Protein AF-A0A1H7TZ89-F1 (afdb_monomer)

Mean predicted aligned error: 11.75 Å

Radius of gyration: 22.71 Å; Cα contacts (8 Å, |Δi|>4): 219; chains: 1; bounding box: 46×40×67 Å

pLDDT: mean 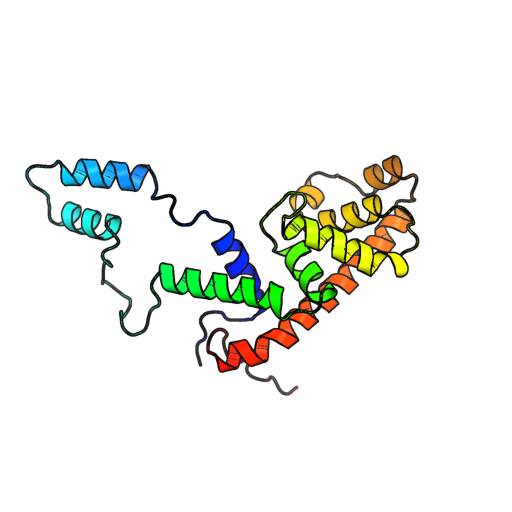77.08, std 18.2, range [31.05, 98.0]

Nearest PDB structures (foldseek):
  7xya-assembly1_G  TM=7.211E-01  e=4.459E-04  Pseudomonas aeruginosa
  7xyb-assembly1_G  TM=6.608E-01  e=2.275E-03  Pseudomonas aeruginosa
  7p1y-assembly2_CCC-2  TM=1.887E-01  e=6.494E+00  Treponema denticola ATCC 35405
  7p1y-assembly2_DDD  TM=1.799E-01  e=7.866E+00  Treponema denticola ATCC 35405

Foldseek 3Di:
DAFQAAALVRLLQVLLVLVLDPDDPLPVVLVVLLVVLVPDPDDDPVSVLSNCVSVLNDPPDDDDPVPDDDPVRVNVSSVVSLVCLVPPADQLLSLLSLCARFRDDDPPGSNLSSLQSLLVVLVVVAPDPDSVLSSVLSNCVRDVVCVVVPPDCVVSCVVRVNDSV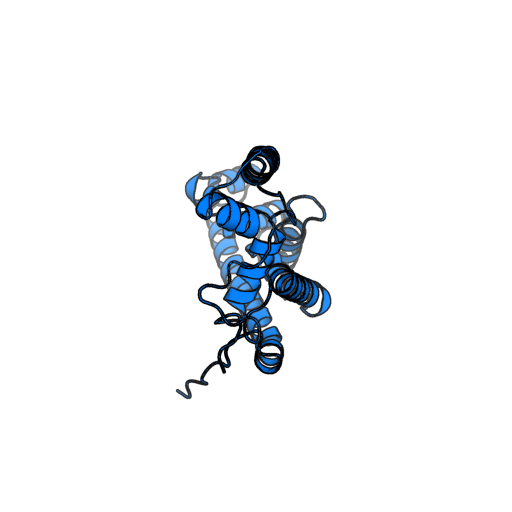RSVVSSVSSVVSSVVSPVVSRVVCGVVCCVVSNHPDDPPPPD

Organism: NCBI:txid416943

Secondary structure (DSSP, 8-state):
---SBS-HHHHHHHHHHHHHS-TT---HHHHHHHHHHHT-SS--HHHHHHHHHHTT----SSS-TTTS--HHHHHHHHHHHHHHHHHHS-HHHHHHHHHHH----STTSHHHHHHHHHHHHHGGGSS---HHHHHHHHHHHH-HHHHHHT--HHHHHHHHT--HHHHHHHHHHHHHHHHHHHHHHHHHHHHHHHHTTSBPPP-----

Sequence (207 aa):
MEGMFNSAEQAIHVAYLVMSVDARQPNAFAQMLRHVLEELPSRTTKQEAMLEYLGGAHSSDYIDPAESLTMDEYRGQCAQITDRIRNVLPGPECYAVWSRWGVRTGPEGEKSVGVQGLAEYCAPLLRIGEIEAIQALVYGRTNERWRRQGLSYEEIAKAYSISVKTLRLAAATIRTTAESLENRAIQRLSPEWERDGLIAVGEKSYS

Structure (mmCIF, N/CA/C/O backbone):
data_AF-A0A1H7TZ89-F1
#
_entry.id   AF-A0A1H7TZ89-F1
#
loop_
_atom_site.group_PDB
_atom_site.id
_atom_site.type_symbol
_atom_site.label_atom_id
_atom_site.label_alt_id
_atom_site.label_comp_id
_atom_site.label_asym_id
_atom_site.label_entity_id
_atom_site.label_seq_id
_atom_site.pdbx_PDB_ins_code
_atom_site.Cartn_x
_atom_site.Cartn_y
_atom_site.Cartn_z
_atom_site.occupancy
_atom_site.B_iso_or_equiv
_atom_site.auth_seq_id
_atom_site.auth_comp_id
_atom_site.auth_asym_id
_atom_site.auth_atom_id
_atom_site.pdbx_PDB_model_num
ATOM 1 N N . MET A 1 1 ? 26.287 -5.382 -9.050 1.00 47.91 1 MET A N 1
ATOM 2 C CA . MET A 1 1 ? 25.655 -5.210 -10.374 1.00 47.91 1 MET A CA 1
ATOM 3 C C . MET A 1 1 ? 24.701 -4.045 -10.231 1.00 47.91 1 MET A C 1
ATOM 5 O O . MET A 1 1 ? 23.932 -4.051 -9.275 1.00 47.91 1 MET A O 1
ATOM 9 N N . GLU A 1 2 ? 24.847 -3.019 -11.062 1.00 59.03 2 GLU A N 1
ATOM 10 C CA . GLU A 1 2 ? 23.995 -1.829 -11.012 1.00 59.03 2 GLU A CA 1
ATOM 11 C C . GLU A 1 2 ? 22.630 -2.200 -11.608 1.00 59.03 2 GLU A C 1
ATOM 13 O O . GLU A 1 2 ? 22.560 -2.641 -12.751 1.00 59.03 2 GLU A O 1
ATOM 18 N N . GLY A 1 3 ? 21.575 -2.163 -10.791 1.00 61.44 3 GLY A N 1
ATOM 19 C CA . GLY A 1 3 ? 20.209 -2.440 -11.239 1.00 61.44 3 GLY A CA 1
ATOM 20 C C . GLY A 1 3 ? 19.481 -1.149 -11.605 1.00 61.44 3 GLY A C 1
ATOM 21 O O . GLY A 1 3 ? 19.869 -0.071 -11.159 1.00 61.44 3 GLY A O 1
ATOM 22 N N . MET A 1 4 ? 18.393 -1.254 -12.371 1.00 70.00 4 MET A N 1
ATOM 23 C CA . MET A 1 4 ? 17.574 -0.097 -12.779 1.00 70.00 4 MET A CA 1
ATOM 24 C C . MET A 1 4 ? 17.027 0.707 -11.584 1.00 70.00 4 MET A C 1
ATOM 26 O O . MET A 1 4 ? 16.835 1.920 -11.682 1.00 70.00 4 MET A O 1
ATOM 30 N N . PHE A 1 5 ? 16.789 0.046 -10.448 1.00 71.06 5 PHE A N 1
ATOM 31 C CA . PHE A 1 5 ? 16.424 0.681 -9.182 1.00 71.06 5 PHE A CA 1
ATOM 32 C C . PHE A 1 5 ? 17.356 0.251 -8.044 1.00 71.06 5 PHE A C 1
ATOM 34 O O . PHE A 1 5 ? 17.889 -0.857 -8.037 1.00 71.06 5 PHE A O 1
ATOM 41 N N . ASN A 1 6 ? 17.487 1.086 -7.011 1.00 71.06 6 ASN A N 1
ATOM 42 C CA . ASN A 1 6 ? 18.309 0.759 -5.841 1.00 71.06 6 ASN A CA 1
ATOM 43 C C . ASN A 1 6 ? 17.625 -0.235 -4.891 1.00 71.06 6 ASN A C 1
ATOM 45 O O . ASN A 1 6 ? 18.296 -0.893 -4.102 1.00 71.06 6 ASN A O 1
ATOM 49 N N . SER A 1 7 ? 16.291 -0.322 -4.912 1.00 77.00 7 SER A N 1
ATOM 50 C CA . SER A 1 7 ? 15.533 -1.246 -4.064 1.00 77.00 7 SER A CA 1
ATOM 51 C C . SER A 1 7 ? 14.158 -1.575 -4.644 1.00 77.00 7 SER A C 1
ATOM 53 O O . SER A 1 7 ? 13.610 -0.827 -5.457 1.00 77.00 7 SER A O 1
ATOM 55 N N . ALA A 1 8 ? 13.560 -2.670 -4.171 1.00 84.50 8 ALA A N 1
ATOM 56 C CA . ALA A 1 8 ? 12.195 -3.053 -4.524 1.00 84.50 8 ALA A CA 1
ATOM 57 C C . ALA A 1 8 ? 11.149 -2.007 -4.090 1.00 84.50 8 ALA A C 1
ATOM 59 O O . ALA A 1 8 ? 10.213 -1.744 -4.839 1.00 84.50 8 ALA A O 1
ATOM 60 N N . GLU A 1 9 ? 11.308 -1.362 -2.925 1.00 83.81 9 GLU A N 1
ATOM 61 C CA . GLU A 1 9 ? 10.396 -0.283 -2.502 1.00 83.81 9 GLU A CA 1
ATOM 62 C C . GLU A 1 9 ? 10.434 0.887 -3.493 1.00 83.81 9 GLU A C 1
ATOM 64 O O . GLU A 1 9 ? 9.386 1.390 -3.908 1.00 83.81 9 GLU A O 1
ATOM 69 N N . GLN A 1 10 ? 11.639 1.289 -3.913 1.00 78.88 10 GLN A N 1
ATOM 70 C CA . GLN A 1 10 ? 11.813 2.342 -4.909 1.00 78.88 10 GLN A CA 1
ATOM 71 C C . GLN A 1 10 ? 11.197 1.932 -6.252 1.00 78.88 10 GLN A C 1
ATOM 73 O O . GLN A 1 10 ? 10.463 2.724 -6.842 1.00 78.88 10 GLN A O 1
ATOM 78 N N . ALA A 1 11 ? 11.444 0.699 -6.703 1.00 77.38 11 ALA A N 1
ATOM 79 C CA . ALA A 1 11 ? 10.899 0.167 -7.948 1.00 77.38 11 ALA A CA 1
ATOM 80 C C . ALA A 1 11 ? 9.362 0.195 -7.958 1.00 77.38 11 ALA A C 1
ATOM 82 O O . ALA A 1 11 ? 8.761 0.689 -8.909 1.00 77.38 11 ALA A O 1
ATOM 83 N N . ILE A 1 12 ? 8.718 -0.246 -6.871 1.00 86.00 12 ILE A N 1
ATOM 84 C CA . ILE A 1 12 ? 7.255 -0.213 -6.715 1.00 86.00 12 ILE A CA 1
ATOM 85 C C . ILE A 1 12 ? 6.737 1.225 -6.789 1.00 86.00 12 ILE A C 1
ATOM 87 O O . ILE A 1 12 ? 5.807 1.514 -7.543 1.00 86.00 12 ILE A O 1
ATOM 91 N N . HIS A 1 13 ? 7.333 2.131 -6.010 1.00 81.75 13 HIS A N 1
ATOM 92 C CA . HIS A 1 13 ? 6.898 3.524 -5.957 1.00 81.75 13 HIS A CA 1
ATOM 93 C C . HIS A 1 13 ? 6.986 4.196 -7.331 1.00 81.75 13 HIS A C 1
ATOM 95 O O . HIS A 1 13 ? 6.023 4.821 -7.780 1.00 81.75 13 HIS A O 1
ATOM 101 N N . VAL A 1 14 ? 8.130 4.047 -8.004 1.00 75.50 14 VAL A N 1
ATOM 102 C CA . VAL A 1 14 ? 8.365 4.652 -9.318 1.00 75.50 14 VAL A CA 1
ATOM 103 C C . VAL A 1 14 ? 7.470 4.018 -10.376 1.00 75.50 14 VAL A C 1
ATOM 105 O O . VAL A 1 14 ? 6.883 4.751 -11.167 1.00 75.50 14 VAL A O 1
ATOM 108 N N . ALA A 1 15 ? 7.289 2.696 -10.360 1.00 81.50 15 ALA A N 1
ATOM 109 C CA . ALA A 1 15 ? 6.427 2.014 -11.317 1.00 81.50 15 ALA A CA 1
ATOM 110 C C . ALA A 1 15 ? 4.991 2.547 -11.267 1.00 81.50 15 ALA A C 1
ATOM 112 O O . ALA A 1 15 ? 4.449 2.941 -12.298 1.00 81.50 15 ALA A O 1
ATOM 113 N N . TYR A 1 16 ? 4.393 2.655 -10.077 1.00 83.75 16 TYR A N 1
ATOM 114 C CA . TYR A 1 16 ? 3.059 3.244 -9.955 1.00 83.75 16 TYR A CA 1
ATOM 115 C C . TYR A 1 16 ? 3.037 4.727 -10.350 1.00 83.75 16 TYR A C 1
ATOM 117 O O . TYR A 1 16 ? 2.106 5.155 -11.025 1.00 83.75 16 TYR A O 1
ATOM 125 N N . LEU A 1 17 ? 4.067 5.515 -10.024 1.00 79.31 17 LEU A N 1
ATOM 126 C CA . LEU A 1 17 ? 4.134 6.913 -10.460 1.00 79.31 17 LEU A CA 1
ATOM 127 C C . LEU A 1 17 ? 4.163 7.036 -11.993 1.00 79.31 17 LEU A C 1
ATOM 129 O O . LEU A 1 17 ? 3.399 7.810 -12.564 1.00 79.31 17 LEU A O 1
ATOM 133 N N . VAL A 1 18 ? 4.990 6.246 -12.674 1.00 73.94 18 VAL A N 1
ATOM 134 C CA . VAL A 1 18 ? 5.087 6.237 -14.143 1.00 73.94 18 VAL A CA 1
ATOM 135 C C . VAL A 1 18 ? 3.771 5.797 -14.776 1.00 73.94 18 VAL A C 1
ATOM 137 O O . VAL A 1 18 ? 3.304 6.414 -15.735 1.00 73.94 18 VAL A O 1
ATOM 140 N N . MET A 1 19 ? 3.141 4.766 -14.211 1.00 80.94 19 MET A N 1
ATOM 141 C CA . MET A 1 19 ? 1.851 4.261 -14.677 1.00 80.94 19 MET A CA 1
ATOM 142 C C . MET A 1 19 ? 0.690 5.216 -14.371 1.00 80.94 19 MET A C 1
ATOM 144 O O . MET A 1 19 ? -0.378 5.062 -14.960 1.00 80.94 19 MET A O 1
ATOM 148 N N . SER A 1 20 ? 0.892 6.223 -13.512 1.00 74.44 20 SER A N 1
ATOM 149 C CA . SER A 1 20 ? -0.104 7.267 -13.249 1.00 74.44 20 SER A CA 1
ATOM 150 C C . SER A 1 20 ? -0.200 8.362 -14.288 1.00 74.44 20 SER A C 1
ATOM 152 O O . SER A 1 20 ? -1.233 9.020 -14.390 1.00 74.44 20 SER A O 1
ATOM 154 N N . VAL A 1 21 ? 0.863 8.550 -15.058 1.00 70.25 21 VAL A N 1
ATOM 155 C CA . VAL A 1 21 ? 0.893 9.536 -16.127 1.00 70.25 21 VAL A CA 1
ATOM 156 C C . VAL A 1 21 ? 0.414 8.853 -17.396 1.00 70.25 21 VAL A C 1
ATOM 158 O O . VAL A 1 21 ? 0.953 7.804 -17.762 1.00 70.25 21 VAL A O 1
ATOM 161 N N . ASP A 1 22 ? -0.565 9.441 -18.085 1.00 61.19 22 ASP A N 1
ATOM 162 C CA . ASP A 1 22 ? -1.022 8.943 -19.383 1.00 61.19 22 ASP A CA 1
ATOM 163 C C . ASP A 1 22 ? 0.171 8.722 -20.318 1.00 61.19 22 ASP A C 1
ATOM 165 O O . ASP A 1 22 ? 1.099 9.537 -20.393 1.00 61.19 22 ASP A O 1
ATOM 169 N N . ALA A 1 23 ? 0.174 7.585 -21.014 1.00 55.41 23 ALA A N 1
ATOM 170 C CA . ALA A 1 23 ? 1.214 7.283 -21.982 1.00 55.41 23 ALA A CA 1
ATOM 171 C C . ALA A 1 23 ? 1.150 8.338 -23.090 1.00 55.41 23 ALA A C 1
ATOM 173 O O . ALA A 1 23 ? 0.237 8.317 -23.907 1.00 55.41 23 ALA A O 1
ATOM 174 N N . ARG A 1 24 ? 2.127 9.252 -23.100 1.00 54.53 24 ARG A N 1
ATOM 175 C CA . ARG A 1 24 ? 2.259 10.331 -24.086 1.00 54.53 24 ARG A CA 1
ATOM 176 C C . ARG A 1 24 ? 1.069 11.297 -24.054 1.00 54.53 24 ARG A C 1
ATOM 178 O O . ARG A 1 24 ? 0.190 11.255 -24.903 1.00 54.53 24 ARG A O 1
ATOM 185 N N . GLN A 1 25 ? 1.109 12.271 -23.151 1.00 46.47 25 GLN A N 1
ATOM 186 C CA . GLN A 1 25 ? 0.688 13.617 -23.543 1.00 46.47 25 GLN A CA 1
ATOM 187 C C . GLN A 1 25 ? 1.905 14.206 -24.257 1.00 46.47 25 GLN A C 1
ATOM 189 O O . GLN A 1 25 ? 2.872 14.566 -23.580 1.00 46.47 25 GLN A O 1
ATOM 194 N N . PRO A 1 26 ? 1.956 14.239 -25.600 1.00 50.81 26 PRO A N 1
ATOM 195 C CA . PRO A 1 26 ? 3.053 14.909 -26.260 1.00 50.81 26 PRO A CA 1
ATOM 196 C C . PRO A 1 26 ? 2.814 16.378 -25.940 1.00 50.81 26 PRO A C 1
ATOM 198 O O . PRO A 1 26 ? 1.807 16.939 -26.374 1.00 50.81 26 PRO A O 1
ATOM 201 N N . ASN A 1 27 ? 3.660 16.922 -25.061 1.00 59.75 27 ASN A N 1
ATOM 202 C CA . ASN A 1 27 ? 3.533 18.242 -24.451 1.00 59.75 27 ASN A CA 1
ATOM 203 C C . ASN A 1 27 ? 2.955 19.196 -25.509 1.00 59.75 27 ASN A C 1
ATOM 205 O O . ASN A 1 27 ? 3.580 19.365 -26.553 1.00 59.75 27 ASN A O 1
ATOM 209 N N . ALA A 1 28 ? 1.729 19.709 -25.345 1.00 55.66 28 ALA A N 1
ATOM 210 C CA . ALA A 1 28 ? 1.030 20.416 -26.435 1.00 55.66 28 ALA A CA 1
ATOM 211 C C . ALA A 1 28 ? 1.883 21.573 -26.996 1.00 55.66 28 ALA A C 1
ATOM 213 O O . ALA A 1 28 ? 1.872 21.866 -28.189 1.00 55.66 28 ALA A O 1
ATOM 214 N N . PHE A 1 29 ? 2.714 22.145 -26.125 1.00 49.16 29 PHE A N 1
ATOM 215 C CA . PHE A 1 29 ? 3.775 23.080 -26.456 1.00 49.16 29 PHE A CA 1
ATOM 216 C C . PHE A 1 29 ? 4.880 22.482 -27.348 1.00 49.16 29 PHE A C 1
ATOM 218 O O . PHE A 1 29 ? 5.226 23.086 -28.352 1.00 49.16 29 PHE A O 1
ATOM 225 N N . ALA A 1 30 ? 5.399 21.289 -27.041 1.00 56.81 30 ALA A N 1
ATOM 226 C CA . ALA A 1 30 ? 6.394 20.581 -27.856 1.00 56.81 30 ALA A CA 1
ATOM 227 C C . ALA A 1 30 ? 5.870 20.225 -29.255 1.00 56.81 30 ALA A C 1
ATOM 229 O O . ALA A 1 30 ? 6.606 20.369 -30.226 1.00 56.81 30 ALA A O 1
ATOM 230 N N . GLN A 1 31 ? 4.603 19.813 -29.379 1.00 59.50 31 GLN A N 1
ATOM 231 C CA . GLN A 1 31 ? 3.990 19.554 -30.689 1.00 59.50 31 GLN A CA 1
ATOM 232 C C . GLN A 1 31 ? 3.801 20.834 -31.499 1.00 59.50 31 GLN A C 1
ATOM 234 O O . GLN A 1 31 ? 4.141 20.864 -32.677 1.00 59.50 31 GLN A O 1
ATOM 239 N N . MET A 1 32 ? 3.310 21.903 -30.867 1.00 54.41 32 MET A N 1
ATOM 240 C CA . MET A 1 32 ? 3.171 23.207 -31.516 1.00 54.41 32 MET A CA 1
ATOM 241 C C . MET A 1 32 ? 4.534 23.741 -31.973 1.00 54.41 32 MET A C 1
ATOM 243 O O . MET A 1 32 ? 4.668 24.198 -33.103 1.00 54.41 32 MET A O 1
ATOM 247 N N . LEU A 1 33 ? 5.559 23.644 -31.124 1.00 55.72 33 LEU A N 1
ATOM 248 C CA . LEU A 1 33 ? 6.908 24.112 -31.433 1.00 55.72 33 LEU A CA 1
ATOM 249 C C . LEU A 1 33 ? 7.550 23.272 -32.543 1.00 55.72 33 LEU A C 1
ATOM 251 O O . LEU A 1 33 ? 8.199 23.828 -33.423 1.00 55.72 33 LEU A O 1
ATOM 255 N N . ARG A 1 34 ? 7.310 21.956 -32.555 1.00 64.88 34 ARG A N 1
ATOM 256 C CA . ARG A 1 34 ? 7.694 21.079 -33.665 1.00 64.88 34 ARG A CA 1
ATOM 257 C C . ARG A 1 34 ? 7.037 21.520 -34.972 1.00 64.88 34 ARG A C 1
ATOM 259 O O . ARG A 1 34 ? 7.753 21.702 -35.946 1.00 64.88 34 ARG A O 1
ATOM 266 N N . HIS A 1 35 ? 5.727 21.761 -34.979 1.00 61.81 35 HIS A N 1
ATOM 267 C CA . HIS A 1 35 ? 5.006 22.185 -36.182 1.00 61.81 35 HIS A CA 1
ATOM 268 C C . HIS A 1 35 ? 5.508 23.536 -36.710 1.00 61.81 35 HIS A C 1
ATOM 270 O O . HIS A 1 35 ? 5.825 23.668 -37.887 1.00 61.81 35 HIS A O 1
ATOM 276 N N . VAL A 1 36 ? 5.706 24.510 -35.815 1.00 65.44 36 VAL A N 1
ATOM 277 C CA . VAL A 1 36 ? 6.265 25.825 -36.162 1.00 65.44 36 VAL A CA 1
ATOM 278 C C . VAL A 1 36 ? 7.674 25.702 -36.745 1.00 65.44 36 VAL A C 1
ATOM 280 O O . VAL A 1 36 ? 8.001 26.406 -37.693 1.00 65.44 36 VAL A O 1
ATOM 283 N N . LEU A 1 37 ? 8.519 24.818 -36.204 1.00 63.19 37 LEU A N 1
ATOM 284 C CA . LEU A 1 37 ? 9.870 24.606 -36.727 1.00 63.19 37 LEU A CA 1
ATOM 285 C C . LEU A 1 37 ? 9.883 23.778 -38.028 1.00 63.19 37 LEU A C 1
ATOM 287 O O . LEU A 1 37 ? 10.788 23.962 -38.839 1.00 63.19 37 LEU A O 1
ATOM 291 N N . GLU A 1 38 ? 8.911 22.888 -38.248 1.00 74.12 38 GLU A N 1
ATOM 292 C CA . GLU A 1 38 ? 8.728 22.130 -39.497 1.00 74.12 38 GLU A CA 1
ATOM 293 C C . GLU A 1 38 ? 8.292 23.025 -40.669 1.00 74.12 38 GLU A C 1
ATOM 295 O O . GLU A 1 38 ? 8.700 22.772 -41.802 1.00 74.12 38 GLU A O 1
ATOM 300 N N . GLU A 1 39 ? 7.537 24.093 -40.399 1.00 70.56 39 GLU A N 1
ATOM 301 C CA . GLU A 1 39 ? 7.038 25.048 -41.401 1.00 70.56 39 GLU A CA 1
ATOM 302 C C . GLU A 1 39 ? 8.063 26.120 -41.826 1.00 70.56 39 GLU A C 1
ATOM 304 O O . GLU A 1 39 ? 7.814 26.884 -42.763 1.00 70.56 39 GLU A O 1
ATOM 309 N N . LEU A 1 40 ? 9.232 26.198 -41.177 1.00 63.81 40 LEU A N 1
ATOM 310 C CA . LEU A 1 40 ? 10.250 27.192 -41.527 1.00 63.81 40 LEU A CA 1
ATOM 311 C C . LEU A 1 40 ? 10.981 26.823 -42.837 1.00 63.81 40 LEU A C 1
ATOM 313 O O . LEU A 1 40 ? 11.556 25.737 -42.934 1.00 63.81 40 LEU A O 1
ATOM 317 N N . PRO A 1 41 ? 11.067 27.743 -43.822 1.00 51.56 41 PRO A N 1
ATOM 318 C CA . PRO A 1 41 ? 11.676 27.472 -45.130 1.00 51.56 41 PRO A CA 1
ATOM 319 C C . PRO A 1 41 ? 13.202 27.279 -45.080 1.00 51.56 41 PRO A C 1
ATOM 321 O O . PRO A 1 41 ? 13.781 26.681 -45.983 1.00 51.56 41 PRO A O 1
ATOM 324 N N . SER A 1 42 ? 13.862 27.757 -44.024 1.00 58.41 42 SER A N 1
ATOM 325 C CA . SER A 1 42 ? 15.272 27.491 -43.730 1.00 58.41 42 SER A CA 1
ATOM 326 C C . SER A 1 42 ? 15.461 27.422 -42.219 1.00 58.41 42 SER A C 1
ATOM 328 O O . SER A 1 42 ? 15.058 28.348 -41.510 1.00 58.41 42 SER A O 1
ATOM 330 N N . ARG A 1 43 ? 16.076 26.346 -41.727 1.00 62.16 43 ARG A N 1
ATOM 331 C CA . ARG A 1 43 ? 16.315 26.112 -40.299 1.00 62.16 43 ARG A CA 1
ATOM 332 C C . ARG A 1 43 ? 17.788 26.326 -39.971 1.00 62.16 43 ARG A C 1
ATOM 334 O O . ARG A 1 43 ? 18.667 26.017 -40.766 1.00 62.16 43 ARG A O 1
ATOM 341 N N . THR A 1 44 ? 18.056 26.886 -38.798 1.00 67.62 44 THR A N 1
ATOM 342 C CA . THR A 1 44 ? 19.419 26.953 -38.253 1.00 67.62 44 THR A CA 1
ATOM 343 C C . THR A 1 44 ? 19.803 25.616 -37.616 1.00 67.62 44 THR A C 1
ATOM 345 O O . THR A 1 44 ? 18.935 24.884 -37.148 1.00 67.62 44 THR A O 1
ATOM 348 N N . THR A 1 45 ? 21.101 25.333 -37.484 1.00 61.88 45 THR A N 1
ATOM 349 C CA . THR A 1 45 ? 21.618 24.095 -36.862 1.00 61.88 45 THR A CA 1
ATOM 350 C C . THR A 1 45 ? 21.062 23.851 -35.452 1.00 61.88 45 THR A C 1
ATOM 352 O O . THR A 1 45 ? 20.788 22.721 -35.065 1.00 61.88 45 THR A O 1
ATOM 355 N N . LYS A 1 46 ? 20.823 24.920 -34.677 1.00 51.59 46 LYS A N 1
ATOM 356 C CA . LYS A 1 46 ? 20.201 24.817 -33.345 1.00 51.59 46 LYS A CA 1
ATOM 357 C C . LYS A 1 46 ? 18.712 24.458 -33.410 1.00 51.59 46 LYS A C 1
ATOM 359 O O . LYS A 1 46 ? 18.213 23.794 -32.510 1.00 51.59 46 LYS A O 1
ATOM 364 N N . GLN A 1 47 ? 18.001 24.903 -34.445 1.00 55.16 47 GLN A N 1
ATOM 365 C CA . GLN A 1 47 ? 16.587 24.579 -34.658 1.00 55.16 47 GLN A CA 1
ATOM 366 C C . GLN A 1 47 ? 16.406 23.159 -35.201 1.00 55.16 47 GLN A C 1
ATOM 368 O O . GLN A 1 47 ? 15.421 22.521 -34.852 1.00 55.16 47 GLN A O 1
ATOM 373 N N . GLU A 1 48 ? 17.355 22.647 -35.988 1.00 66.31 48 GLU A N 1
ATOM 374 C CA . GLU A 1 48 ? 17.382 21.241 -36.415 1.00 66.31 48 GLU A CA 1
ATOM 375 C C . GLU A 1 48 ? 17.619 20.298 -35.232 1.00 66.31 48 GLU A C 1
ATOM 377 O O . GLU A 1 48 ? 16.807 19.403 -35.017 1.00 66.31 48 GLU A O 1
ATOM 382 N N . ALA A 1 49 ? 18.627 20.570 -34.396 1.00 60.00 49 ALA A N 1
ATOM 383 C CA . ALA A 1 49 ? 18.886 19.789 -33.180 1.00 60.00 49 ALA A CA 1
ATOM 384 C C . ALA A 1 49 ? 17.693 19.806 -32.200 1.00 60.00 49 ALA A C 1
ATOM 386 O O . ALA A 1 49 ? 17.365 18.806 -31.566 1.00 60.00 49 ALA A O 1
ATOM 387 N N . MET A 1 50 ? 16.997 20.944 -32.099 1.00 53.50 50 MET A N 1
ATOM 388 C CA . MET A 1 50 ? 15.778 21.062 -31.296 1.00 53.50 50 MET A CA 1
ATOM 389 C C . MET A 1 50 ? 14.618 20.243 -31.883 1.00 53.50 50 MET A C 1
ATOM 391 O O . MET A 1 50 ? 13.842 19.654 -31.138 1.00 53.50 50 MET A O 1
ATOM 395 N N . LEU A 1 51 ? 14.482 20.185 -33.209 1.00 65.44 51 LEU A N 1
ATOM 396 C CA . LEU A 1 51 ? 13.441 19.411 -33.891 1.00 65.44 51 LEU A CA 1
ATOM 397 C C . LEU A 1 51 ? 13.703 17.903 -33.782 1.00 65.44 51 LEU A C 1
ATOM 399 O O . LEU A 1 51 ? 12.762 17.136 -33.601 1.00 65.44 51 LEU A O 1
ATOM 403 N N . GLU A 1 52 ? 14.972 17.496 -33.806 1.00 65.69 52 GLU A N 1
ATOM 404 C CA . GLU A 1 52 ? 15.421 16.126 -33.541 1.00 65.69 52 GLU A CA 1
ATOM 405 C C . GLU A 1 52 ? 15.063 15.689 -32.111 1.00 65.69 52 GLU A C 1
ATOM 407 O O . GLU A 1 52 ? 14.360 14.692 -31.922 1.00 65.69 52 GLU A O 1
ATOM 412 N N . TYR A 1 53 ? 15.398 16.526 -31.122 1.00 62.06 53 TYR A N 1
ATOM 413 C CA . TYR A 1 53 ? 15.026 16.338 -29.717 1.00 62.06 53 TYR A CA 1
ATOM 414 C C . TYR A 1 53 ? 13.502 16.233 -29.514 1.00 62.06 53 TYR A C 1
ATOM 416 O O . TYR A 1 53 ? 13.013 15.336 -28.825 1.00 62.06 53 TYR A O 1
ATOM 424 N N . LEU A 1 54 ? 12.722 17.117 -30.149 1.00 58.94 54 LEU A N 1
ATOM 425 C CA . LEU A 1 54 ? 11.250 17.107 -30.090 1.00 58.94 54 LEU A CA 1
ATOM 426 C C . LEU A 1 54 ? 10.620 15.962 -30.904 1.00 58.94 54 LEU A C 1
ATOM 428 O O . LEU A 1 54 ? 9.456 15.612 -30.693 1.00 58.94 54 LEU A O 1
ATOM 432 N N . GLY A 1 55 ? 11.372 15.389 -31.843 1.00 59.47 55 GLY A N 1
ATOM 433 C CA . GLY A 1 55 ? 10.985 14.263 -32.684 1.00 59.47 55 GLY A CA 1
ATOM 434 C C . GLY A 1 55 ? 11.144 12.900 -32.015 1.00 59.47 55 GLY A C 1
ATOM 435 O O . GLY A 1 55 ? 10.668 11.910 -32.567 1.00 59.47 55 GLY A O 1
ATOM 436 N N . GLY A 1 56 ? 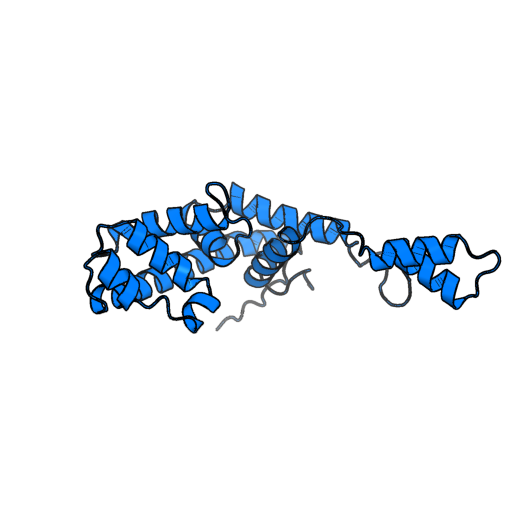11.780 12.847 -30.840 1.00 55.66 56 GLY A N 1
ATOM 437 C CA . GLY A 1 56 ? 12.134 11.597 -30.168 1.00 55.66 56 GLY A CA 1
ATOM 438 C C . GLY A 1 56 ? 13.322 10.879 -30.813 1.00 55.66 56 GLY A C 1
ATOM 439 O O . GLY A 1 56 ? 13.625 9.755 -30.423 1.00 55.66 56 GLY A O 1
ATOM 440 N N . ALA A 1 57 ? 14.002 11.514 -31.772 1.00 47.19 57 ALA A N 1
ATOM 441 C CA . ALA A 1 57 ? 15.314 11.064 -32.192 1.00 47.19 57 ALA A CA 1
ATOM 442 C C . ALA A 1 57 ? 16.278 11.441 -31.065 1.00 47.19 57 ALA A C 1
ATOM 444 O O . ALA A 1 57 ? 16.401 12.606 -30.688 1.00 47.19 57 ALA A O 1
ATOM 445 N N . HIS A 1 58 ? 16.855 10.416 -30.447 1.00 46.81 58 HIS A N 1
ATOM 446 C CA . HIS A 1 58 ? 17.810 10.538 -29.361 1.00 46.81 58 HIS A CA 1
ATOM 447 C C . HIS A 1 58 ? 18.841 11.624 -29.677 1.00 46.81 58 HIS A C 1
ATOM 449 O O . HIS A 1 58 ? 19.667 11.441 -30.565 1.00 46.81 58 HIS A O 1
ATOM 455 N N . SER A 1 59 ? 18.820 12.734 -28.931 1.00 40.12 59 SER A N 1
ATOM 456 C CA . SER A 1 59 ? 19.965 13.637 -28.886 1.00 40.12 59 SER A CA 1
ATOM 457 C C . SER A 1 59 ? 21.090 12.881 -28.184 1.00 40.12 59 SER A C 1
ATOM 459 O O . SER A 1 59 ? 21.175 12.849 -26.955 1.00 40.12 59 SER A O 1
ATOM 461 N N . SER A 1 60 ? 21.878 12.190 -28.998 1.00 41.91 60 SER A N 1
ATOM 462 C CA . SER A 1 60 ? 23.024 11.367 -28.655 1.00 41.91 60 SER A CA 1
ATOM 463 C C . SER A 1 60 ? 24.217 12.234 -28.263 1.00 41.91 60 SER A C 1
ATOM 465 O O . SER A 1 60 ? 25.250 12.205 -28.921 1.00 41.91 60 SER A O 1
ATOM 467 N N . ASP A 1 61 ? 24.081 12.988 -27.181 1.00 38.34 61 ASP A N 1
ATOM 468 C CA . ASP A 1 61 ? 25.234 13.473 -26.438 1.00 38.34 61 ASP A CA 1
ATOM 469 C C . ASP A 1 61 ? 25.016 13.103 -24.969 1.00 38.34 61 ASP A C 1
ATOM 471 O O . ASP A 1 61 ? 24.276 13.766 -24.243 1.00 38.34 61 ASP A O 1
ATOM 475 N N . TYR A 1 62 ? 25.683 12.006 -24.585 1.00 37.66 62 TYR A N 1
ATOM 476 C CA . TYR A 1 62 ? 25.969 11.506 -23.231 1.00 37.66 62 TYR A CA 1
ATOM 477 C C . TYR A 1 62 ? 25.253 10.286 -22.637 1.00 37.66 62 TYR A C 1
ATOM 479 O O . TYR A 1 62 ? 25.438 10.071 -21.443 1.00 37.66 62 TYR A O 1
ATOM 487 N N . ILE A 1 63 ? 24.583 9.403 -23.389 1.00 39.12 63 ILE A N 1
ATOM 488 C CA . ILE A 1 63 ? 24.361 8.027 -22.885 1.00 39.12 63 ILE A CA 1
ATOM 489 C C . ILE A 1 63 ? 24.431 7.009 -24.035 1.00 39.12 63 ILE A C 1
ATOM 491 O O . ILE A 1 63 ? 23.789 7.187 -25.068 1.00 39.12 63 ILE A O 1
ATOM 495 N N . ASP A 1 64 ? 25.250 5.972 -23.860 1.00 37.12 64 ASP A N 1
ATOM 496 C CA . ASP A 1 64 ? 25.501 4.896 -24.823 1.00 37.12 64 ASP A CA 1
ATOM 497 C C . ASP A 1 64 ? 24.189 4.133 -25.158 1.00 37.12 64 ASP A C 1
ATOM 499 O O . ASP A 1 64 ? 23.522 3.630 -24.243 1.00 37.12 64 ASP A O 1
ATOM 503 N N . PRO A 1 65 ? 23.765 4.032 -26.435 1.00 41.78 65 PRO A N 1
ATOM 504 C CA . PRO A 1 65 ? 22.510 3.371 -26.813 1.00 41.78 65 PRO A CA 1
ATOM 505 C C . PRO A 1 65 ? 22.528 1.841 -26.655 1.00 41.78 65 PRO A C 1
ATOM 507 O O . PRO A 1 65 ? 21.479 1.211 -26.742 1.00 41.78 65 PRO A O 1
ATOM 510 N N . ALA A 1 66 ? 23.693 1.230 -26.412 1.00 43.81 66 ALA A N 1
ATOM 511 C CA . ALA A 1 66 ? 23.799 -0.197 -26.098 1.00 43.81 66 ALA A CA 1
ATOM 512 C C . ALA A 1 66 ? 23.545 -0.517 -24.610 1.00 43.81 66 ALA A C 1
ATOM 514 O O . ALA A 1 66 ? 23.301 -1.676 -24.275 1.00 43.81 66 ALA A O 1
ATOM 515 N N . GLU A 1 67 ? 23.586 0.490 -23.729 1.00 51.41 67 GLU A N 1
ATOM 516 C CA . GLU A 1 67 ? 23.514 0.317 -22.269 1.00 51.41 67 GLU A CA 1
ATOM 517 C C . GLU A 1 67 ? 22.314 1.027 -21.617 1.00 51.41 67 GLU A C 1
ATOM 519 O O . GLU A 1 67 ? 22.059 0.832 -20.429 1.00 51.41 67 GLU A O 1
ATOM 524 N N . SER A 1 68 ? 21.540 1.822 -22.366 1.00 53.62 68 SER A N 1
ATOM 525 C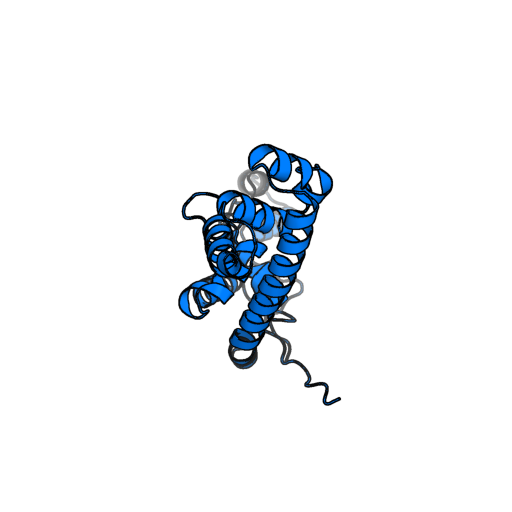 CA . SER A 1 68 ? 20.432 2.609 -21.812 1.00 53.62 68 SER A CA 1
ATOM 526 C C . SER A 1 68 ? 19.071 2.251 -22.409 1.00 53.62 68 SER A C 1
ATOM 528 O O . SER A 1 68 ? 18.875 2.243 -23.620 1.00 53.62 68 SER A O 1
ATOM 530 N N . LEU A 1 69 ? 18.111 1.952 -21.526 1.00 59.22 69 LEU A N 1
ATOM 531 C CA . LEU A 1 69 ? 16.722 1.666 -21.889 1.00 59.22 69 LEU A CA 1
ATOM 532 C C . LEU A 1 69 ? 16.064 2.909 -22.501 1.00 59.22 69 LEU A C 1
ATOM 534 O O . LEU A 1 69 ? 16.126 4.004 -21.937 1.00 59.22 69 LEU A O 1
ATOM 538 N N . THR A 1 70 ? 15.350 2.730 -23.609 1.00 68.44 70 THR A N 1
ATOM 539 C CA . THR A 1 70 ? 14.441 3.751 -24.138 1.00 68.44 70 THR A CA 1
ATOM 540 C C . THR A 1 70 ? 13.318 4.048 -23.134 1.00 68.44 70 THR A C 1
ATOM 542 O O . THR A 1 70 ? 12.973 3.231 -22.277 1.00 68.44 70 THR A O 1
ATOM 545 N N . MET A 1 71 ? 12.678 5.218 -23.248 1.00 63.66 71 MET A N 1
ATOM 546 C CA . MET A 1 71 ? 11.556 5.588 -22.368 1.00 63.66 71 MET A CA 1
ATOM 547 C C . MET A 1 71 ? 10.377 4.604 -22.443 1.00 63.66 71 MET A C 1
ATOM 549 O O . MET A 1 71 ? 9.697 4.381 -21.438 1.00 63.66 71 MET A O 1
ATOM 553 N N . ASP A 1 72 ? 10.135 4.008 -23.614 1.00 69.44 72 ASP A N 1
ATOM 554 C CA . ASP A 1 72 ? 9.086 3.001 -23.796 1.00 69.44 72 ASP A CA 1
ATOM 555 C C . ASP A 1 72 ? 9.472 1.668 -23.132 1.00 69.44 72 ASP A C 1
ATOM 557 O O . ASP A 1 72 ? 8.628 1.049 -22.483 1.00 69.44 72 ASP A O 1
ATOM 561 N N . GLU A 1 73 ? 10.742 1.257 -23.198 1.00 68.75 73 GLU A N 1
ATOM 562 C CA . GLU A 1 73 ? 11.244 0.077 -22.480 1.00 68.75 73 GLU A CA 1
ATOM 563 C C . GLU A 1 73 ? 11.204 0.283 -20.962 1.00 68.75 73 GLU A C 1
ATOM 565 O O . GLU A 1 73 ? 10.719 -0.588 -20.241 1.00 68.75 73 GLU A O 1
ATOM 570 N N . TYR A 1 74 ? 11.606 1.458 -20.467 1.00 68.38 74 TYR A N 1
ATOM 571 C CA . TYR A 1 74 ? 11.509 1.822 -19.050 1.00 68.38 74 TYR A CA 1
ATOM 572 C C . TYR A 1 74 ? 10.058 1.770 -18.545 1.00 68.38 74 TYR A C 1
ATOM 574 O O . TYR A 1 74 ? 9.765 1.218 -17.479 1.00 68.38 74 TYR A O 1
ATOM 582 N N . ARG A 1 75 ? 9.113 2.303 -19.331 1.00 75.12 75 ARG A N 1
ATOM 583 C CA . ARG A 1 75 ? 7.678 2.213 -19.028 1.00 75.12 75 ARG A CA 1
ATOM 584 C C . ARG A 1 75 ? 7.172 0.770 -19.103 1.00 75.12 75 ARG A C 1
ATOM 586 O O . ARG A 1 75 ? 6.344 0.387 -18.279 1.00 75.12 75 ARG A O 1
ATOM 593 N N . GLY A 1 76 ? 7.683 -0.034 -20.036 1.00 77.31 76 GLY A N 1
ATOM 594 C CA . GLY A 1 76 ? 7.418 -1.470 -20.131 1.00 77.31 76 GLY A CA 1
ATOM 595 C C . GLY A 1 76 ? 7.844 -2.228 -18.871 1.00 77.31 76 GLY A C 1
ATOM 596 O O . GLY A 1 76 ? 7.057 -3.006 -18.335 1.00 77.31 76 GLY A O 1
ATOM 597 N N . GLN A 1 77 ? 9.030 -1.933 -18.334 1.00 77.06 77 GLN A N 1
ATOM 598 C CA . GLN A 1 77 ? 9.507 -2.488 -17.060 1.00 77.06 77 GLN A CA 1
ATOM 599 C C . GLN A 1 77 ? 8.606 -2.071 -15.886 1.00 77.06 77 GLN A C 1
ATOM 601 O O . GLN A 1 77 ? 8.220 -2.899 -15.060 1.00 77.06 77 GLN A O 1
ATOM 606 N N . CYS A 1 78 ? 8.172 -0.807 -15.845 1.00 78.88 78 CYS A N 1
ATOM 607 C CA . CYS A 1 78 ? 7.210 -0.333 -14.844 1.00 78.88 78 CYS A CA 1
ATOM 608 C C . CYS A 1 78 ? 5.859 -1.061 -14.942 1.00 78.88 78 CYS A C 1
ATOM 610 O O . CYS A 1 78 ? 5.278 -1.434 -13.921 1.00 78.88 78 CYS A O 1
ATOM 612 N N . ALA A 1 79 ? 5.369 -1.314 -16.158 1.00 84.06 79 ALA A N 1
ATOM 613 C CA . ALA A 1 79 ? 4.151 -2.086 -16.372 1.00 84.06 79 ALA A CA 1
ATOM 614 C C . ALA A 1 79 ? 4.304 -3.526 -15.853 1.00 84.06 79 ALA A C 1
ATOM 616 O O . ALA A 1 79 ? 3.430 -3.998 -15.124 1.00 84.06 79 ALA A O 1
ATOM 617 N N . GLN A 1 80 ? 5.433 -4.187 -16.137 1.00 86.50 80 GLN A N 1
ATOM 618 C CA . GLN A 1 80 ? 5.728 -5.533 -15.631 1.00 86.50 80 GLN A CA 1
ATOM 619 C C . GLN A 1 80 ? 5.763 -5.583 -14.098 1.00 86.50 80 GLN A C 1
ATOM 621 O O . GLN A 1 80 ? 5.183 -6.495 -13.512 1.00 86.50 80 GLN A O 1
ATOM 626 N N . ILE A 1 81 ? 6.358 -4.583 -13.435 1.00 87.25 81 ILE A N 1
ATOM 627 C CA . ILE A 1 81 ? 6.331 -4.464 -11.966 1.00 87.25 81 ILE A CA 1
ATOM 628 C C . ILE A 1 81 ? 4.887 -4.432 -11.450 1.00 87.25 81 ILE A C 1
ATOM 630 O O . ILE A 1 81 ? 4.531 -5.206 -10.558 1.00 87.25 81 ILE A O 1
ATOM 634 N N . THR A 1 82 ? 4.040 -3.558 -12.004 1.00 89.81 82 THR A N 1
ATOM 635 C CA . THR A 1 82 ? 2.641 -3.442 -11.552 1.00 89.81 82 THR A CA 1
ATOM 636 C C . THR A 1 82 ? 1.827 -4.71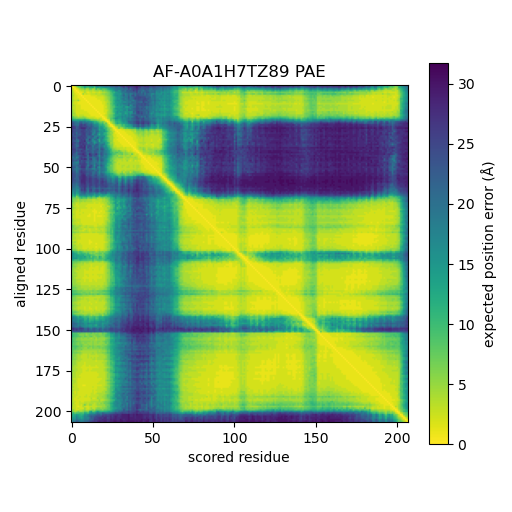2 -11.811 1.00 89.81 82 THR A C 1
ATOM 638 O O . THR A 1 82 ? 1.037 -5.113 -10.955 1.00 89.81 82 THR A O 1
ATOM 641 N N . ASP A 1 83 ? 2.061 -5.395 -12.935 1.00 89.94 83 ASP A N 1
ATOM 642 C CA . ASP A 1 83 ? 1.413 -6.672 -13.243 1.00 89.94 83 ASP A CA 1
ATOM 643 C C . ASP A 1 83 ? 1.855 -7.785 -12.280 1.00 89.94 83 ASP A C 1
ATOM 645 O O . ASP A 1 83 ? 1.025 -8.516 -11.734 1.00 89.94 83 ASP A O 1
ATOM 649 N N . ARG A 1 84 ? 3.153 -7.854 -11.964 1.00 91.19 84 ARG A N 1
ATOM 650 C CA . ARG A 1 84 ? 3.694 -8.821 -11.001 1.00 91.19 84 ARG A CA 1
ATOM 651 C C . ARG A 1 84 ? 3.062 -8.651 -9.623 1.00 91.19 84 ARG A C 1
ATOM 653 O O . ARG A 1 84 ? 2.659 -9.632 -9.004 1.00 91.19 84 ARG A O 1
ATOM 660 N N . ILE A 1 85 ? 2.918 -7.411 -9.160 1.00 92.62 85 ILE A N 1
ATOM 661 C CA . ILE A 1 85 ? 2.264 -7.093 -7.882 1.00 92.62 85 ILE A CA 1
ATOM 662 C C . ILE A 1 85 ? 0.817 -7.594 -7.858 1.00 92.62 85 ILE A C 1
ATOM 664 O O . ILE A 1 85 ? 0.370 -8.114 -6.837 1.00 92.62 85 ILE A O 1
ATOM 668 N N . ARG A 1 86 ? 0.097 -7.466 -8.976 1.00 91.50 86 ARG A N 1
ATOM 669 C CA . ARG A 1 86 ? -1.293 -7.915 -9.101 1.00 91.50 86 ARG A CA 1
ATOM 670 C C . ARG A 1 86 ? -1.423 -9.438 -9.093 1.00 91.50 86 ARG A C 1
ATOM 672 O O . ARG A 1 86 ? -2.354 -9.957 -8.488 1.00 91.50 86 ARG A O 1
ATOM 679 N N . ASN A 1 87 ? -0.509 -10.138 -9.762 1.00 91.38 87 ASN A N 1
ATOM 680 C CA . ASN A 1 87 ? -0.660 -11.568 -10.049 1.00 91.38 87 ASN A CA 1
ATOM 681 C C . ASN A 1 87 ? 0.122 -12.490 -9.098 1.00 91.38 87 ASN A C 1
ATOM 683 O O . ASN A 1 87 ? -0.170 -13.683 -9.039 1.00 91.38 87 ASN A O 1
ATOM 687 N N . VAL A 1 88 ? 1.116 -11.973 -8.367 1.00 91.25 88 VAL A N 1
ATOM 688 C CA . VAL A 1 88 ? 2.027 -12.795 -7.545 1.00 91.25 88 VAL A CA 1
ATOM 689 C C . VAL A 1 88 ? 1.890 -12.547 -6.052 1.00 91.25 88 VAL A C 1
ATOM 691 O O . VAL A 1 88 ? 2.086 -13.474 -5.262 1.00 91.25 88 VAL A O 1
ATOM 694 N N . LEU A 1 89 ? 1.561 -11.325 -5.634 1.00 94.06 89 LEU A N 1
ATOM 695 C CA . LEU A 1 89 ? 1.396 -11.057 -4.212 1.00 94.06 89 LEU A CA 1
ATOM 696 C C . LEU A 1 89 ? 0.084 -11.660 -3.689 1.00 94.06 89 LEU A C 1
ATOM 698 O O . LEU A 1 89 ? -0.962 -11.507 -4.322 1.00 94.06 89 LEU A O 1
ATOM 702 N N . PRO A 1 90 ? 0.093 -12.274 -2.493 1.00 96.50 90 PRO A N 1
ATOM 703 C CA . PRO A 1 90 ? -1.133 -12.577 -1.770 1.00 96.50 90 PRO A CA 1
ATOM 704 C C . PRO A 1 90 ? -1.980 -11.317 -1.568 1.00 96.50 90 PRO A C 1
ATOM 706 O O . PRO A 1 90 ? -1.435 -10.236 -1.335 1.00 96.50 90 PRO A O 1
ATOM 709 N N . GLY A 1 91 ? -3.307 -11.478 -1.559 1.00 96.12 91 GLY A N 1
ATOM 710 C CA . GLY A 1 91 ? -4.266 -10.375 -1.419 1.00 96.12 91 GLY A CA 1
ATOM 711 C C . GLY A 1 91 ? -3.877 -9.334 -0.359 1.00 96.12 91 GLY A C 1
ATOM 712 O O . GLY A 1 91 ? -3.723 -8.172 -0.715 1.00 96.12 91 GLY A O 1
ATOM 713 N N . PRO A 1 92 ? -3.604 -9.712 0.906 1.00 97.25 92 PRO A N 1
ATOM 714 C CA . PRO A 1 92 ? -3.232 -8.748 1.946 1.00 97.25 92 PRO A CA 1
ATOM 715 C C . PRO A 1 92 ? -1.961 -7.935 1.647 1.00 97.25 92 PRO A C 1
ATOM 717 O O . PRO A 1 92 ? -1.905 -6.746 1.954 1.00 97.25 92 PRO A O 1
ATOM 720 N N . GLU A 1 93 ? -0.937 -8.563 1.060 1.00 97.75 93 GLU A N 1
ATOM 721 C CA . GLU A 1 93 ? 0.313 -7.895 0.667 1.00 97.75 93 GLU A CA 1
ATOM 722 C C . GLU A 1 93 ? 0.041 -6.917 -0.491 1.00 97.75 93 GLU A C 1
ATOM 724 O O . GLU A 1 93 ? 0.457 -5.758 -0.442 1.00 97.75 93 GLU A O 1
ATOM 729 N N . CYS A 1 94 ? -0.747 -7.353 -1.479 1.00 96.56 94 CYS A N 1
ATOM 730 C CA . CYS A 1 94 ? -1.189 -6.537 -2.607 1.00 96.56 94 CYS A CA 1
ATOM 731 C C . CYS A 1 94 ? -2.017 -5.322 -2.150 1.00 96.56 94 CYS A C 1
ATOM 733 O O . CYS A 1 94 ? -1.738 -4.192 -2.548 1.00 96.56 94 CYS A O 1
ATOM 735 N N . TYR A 1 95 ? -2.976 -5.519 -1.240 1.00 97.19 95 TYR A N 1
ATOM 736 C CA . TYR A 1 95 ? -3.806 -4.443 -0.698 1.00 97.19 95 TYR A CA 1
ATOM 737 C C . TYR A 1 95 ? -2.984 -3.402 0.053 1.00 97.19 95 TYR A C 1
ATOM 739 O O . TYR A 1 95 ? -3.239 -2.208 -0.090 1.00 97.19 95 TYR A O 1
ATOM 747 N N . ALA A 1 96 ? -1.969 -3.823 0.813 1.00 96.62 96 ALA A N 1
ATOM 748 C CA . ALA A 1 96 ? -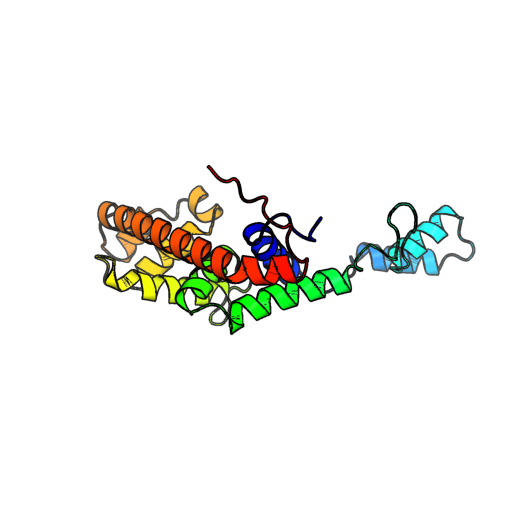1.074 -2.892 1.489 1.00 96.62 96 ALA A CA 1
ATOM 749 C C . ALA A 1 96 ? -0.304 -2.023 0.478 1.00 96.62 96 ALA A C 1
ATOM 751 O O . ALA A 1 96 ? -0.344 -0.793 0.581 1.00 96.62 96 ALA A O 1
ATOM 752 N N . VAL A 1 97 ? 0.277 -2.643 -0.555 1.00 95.06 97 VAL A N 1
ATOM 753 C CA . VAL A 1 97 ? 0.972 -1.955 -1.658 1.00 95.06 97 VAL A CA 1
ATOM 754 C C . VAL A 1 97 ? 0.038 -0.975 -2.374 1.00 95.06 97 VAL A C 1
ATOM 756 O O . VAL A 1 97 ? 0.343 0.214 -2.482 1.00 95.06 97 VAL A O 1
ATOM 759 N N . TRP A 1 98 ? -1.132 -1.432 -2.812 1.00 95.12 98 TRP A N 1
ATOM 760 C CA . TRP A 1 98 ? -2.106 -0.604 -3.518 1.00 95.12 98 TRP A CA 1
ATOM 761 C C . TRP A 1 98 ? -2.688 0.514 -2.658 1.00 95.12 98 TRP A C 1
ATOM 763 O O . TRP A 1 98 ? -2.842 1.636 -3.140 1.00 95.12 98 TRP A O 1
ATOM 773 N N . SER A 1 99 ? -2.939 0.263 -1.370 1.00 93.50 99 SER A N 1
ATOM 774 C CA . SER A 1 99 ? -3.405 1.305 -0.457 1.00 93.50 99 SER A CA 1
ATOM 775 C C . SER A 1 99 ? -2.404 2.455 -0.385 1.00 93.50 99 SER A C 1
ATOM 777 O O . SER A 1 99 ? -2.821 3.603 -0.269 1.00 93.50 99 SER A O 1
ATOM 779 N N . ARG A 1 100 ? -1.093 2.189 -0.506 1.00 90.31 100 ARG A N 1
ATOM 780 C CA . ARG A 1 100 ? -0.026 3.195 -0.429 1.00 90.31 100 ARG A CA 1
ATOM 781 C C . ARG A 1 100 ? 0.285 3.831 -1.782 1.00 90.31 100 ARG A C 1
ATOM 783 O O . ARG A 1 100 ? 0.209 5.055 -1.879 1.00 90.31 100 ARG A O 1
ATOM 790 N N . TRP A 1 101 ? 0.564 3.033 -2.808 1.00 88.69 101 TRP A N 1
ATOM 791 C CA . TRP A 1 101 ? 1.094 3.501 -4.096 1.00 88.69 101 TRP A CA 1
ATOM 792 C C . TRP A 1 101 ? 0.129 3.371 -5.274 1.00 88.69 101 TRP A C 1
ATOM 794 O O . TRP A 1 101 ? 0.396 3.952 -6.318 1.00 88.69 101 TRP A O 1
ATOM 804 N N . GLY A 1 102 ? -0.991 2.662 -5.114 1.00 85.88 102 GLY A N 1
ATOM 805 C CA . GLY A 1 102 ? -1.986 2.508 -6.173 1.00 85.88 102 GLY A CA 1
ATOM 806 C C . GLY A 1 102 ? -2.463 3.861 -6.699 1.00 85.88 102 GLY A C 1
ATOM 807 O O . GLY A 1 102 ? -2.624 4.825 -5.944 1.00 85.88 102 GLY A O 1
ATOM 808 N N . VAL A 1 103 ? -2.677 3.934 -8.007 1.00 74.19 103 VAL A N 1
ATOM 809 C CA . VAL A 1 103 ? -2.901 5.212 -8.690 1.00 74.19 103 VAL A CA 1
ATOM 810 C C . VAL A 1 103 ? -4.374 5.490 -8.914 1.00 74.19 103 VAL A C 1
ATOM 812 O O . VAL A 1 103 ? -4.852 6.602 -8.691 1.00 74.19 103 VAL A O 1
ATOM 815 N N . ARG A 1 104 ? -5.097 4.491 -9.427 1.00 72.19 104 ARG A N 1
ATOM 816 C CA . ARG A 1 104 ? -6.475 4.688 -9.867 1.00 72.19 104 ARG A CA 1
ATOM 817 C C . ARG A 1 104 ? -7.366 4.839 -8.642 1.00 72.19 104 ARG A C 1
ATOM 819 O O . ARG A 1 104 ? -7.397 3.960 -7.781 1.00 72.19 104 ARG A O 1
ATOM 826 N N . THR A 1 105 ? -8.082 5.955 -8.582 1.00 63.22 105 THR A N 1
ATOM 827 C CA . THR A 1 105 ? -9.141 6.227 -7.609 1.00 63.22 105 THR A CA 1
ATOM 828 C C . THR A 1 105 ? -10.500 5.932 -8.252 1.00 63.22 105 THR A C 1
ATOM 830 O O . THR A 1 105 ? -10.693 6.161 -9.444 1.00 63.22 105 THR A O 1
ATOM 833 N N . GLY A 1 106 ? -11.434 5.364 -7.487 1.00 64.25 106 GLY A N 1
ATOM 834 C CA . GLY A 1 106 ? -12.744 4.905 -7.979 1.00 64.25 106 GLY A CA 1
ATOM 835 C C . GLY A 1 106 ? -13.027 3.456 -7.566 1.00 64.25 106 GLY A C 1
ATOM 836 O O . GLY A 1 106 ? -12.112 2.800 -7.084 1.00 64.25 106 GLY A O 1
ATOM 837 N N . PRO A 1 107 ? -14.255 2.930 -7.731 1.00 65.00 107 PRO A N 1
ATOM 838 C CA . PRO A 1 107 ? -14.667 1.649 -7.135 1.00 65.00 107 PRO A CA 1
ATOM 839 C C . PRO A 1 107 ? -13.766 0.456 -7.490 1.00 65.00 107 PRO A C 1
ATOM 841 O O . PRO A 1 107 ? -13.499 -0.389 -6.647 1.00 65.00 107 PRO A O 1
ATOM 844 N N . GLU A 1 108 ? -13.243 0.433 -8.715 1.00 76.38 108 GLU A N 1
ATOM 845 C CA . GLU A 1 108 ? -12.337 -0.611 -9.222 1.00 76.38 108 GLU A CA 1
ATOM 846 C C . GLU A 1 108 ? -10.876 -0.139 -9.306 1.00 76.38 108 GLU A C 1
ATOM 848 O O . GLU A 1 108 ? -10.007 -0.805 -9.867 1.00 76.38 108 GLU A O 1
ATOM 853 N N . GLY A 1 109 ? -10.596 1.060 -8.798 1.00 85.81 109 GLY A N 1
ATOM 854 C CA . GLY A 1 109 ? -9.259 1.621 -8.786 1.00 85.81 109 GLY A CA 1
ATOM 855 C C . GLY A 1 109 ? -8.390 0.916 -7.752 1.00 85.81 109 GLY A C 1
ATOM 856 O O . GLY A 1 109 ? -8.821 0.707 -6.620 1.00 85.81 109 GLY A O 1
ATOM 857 N N . GLU A 1 110 ? -7.148 0.597 -8.118 1.00 91.19 110 GLU A N 1
ATOM 858 C CA . GLU A 1 110 ? -6.186 -0.096 -7.248 1.00 91.19 110 GLU A CA 1
ATOM 859 C C . GLU A 1 110 ? -6.112 0.544 -5.862 1.00 91.19 110 GLU A C 1
ATOM 861 O O . GLU A 1 110 ? -6.181 -0.155 -4.858 1.00 91.19 110 GLU A O 1
ATOM 866 N N . LYS A 1 111 ? -6.078 1.880 -5.786 1.00 90.06 111 LYS A N 1
ATOM 867 C CA . LYS A 1 111 ? -6.035 2.600 -4.510 1.00 90.06 111 LYS A CA 1
ATOM 868 C C . LYS A 1 111 ? -7.246 2.282 -3.633 1.00 90.06 111 LYS A C 1
ATOM 870 O O . LYS A 1 111 ? -7.088 2.011 -2.446 1.00 90.06 111 LYS A O 1
ATOM 875 N N . SER A 1 112 ? -8.442 2.321 -4.212 1.00 90.75 112 SER A N 1
ATOM 876 C CA . SER A 1 112 ? -9.699 2.059 -3.508 1.00 90.75 112 SER A CA 1
ATOM 877 C C . SER A 1 112 ? -9.824 0.592 -3.107 1.00 90.75 112 SER A C 1
ATOM 879 O O . SER A 1 112 ? -10.136 0.315 -1.951 1.00 90.75 112 SER A O 1
ATOM 881 N N . VAL A 1 113 ? -9.484 -0.335 -4.007 1.00 94.44 113 VAL A N 1
ATOM 882 C CA . VAL A 1 113 ? -9.441 -1.777 -3.720 1.00 94.44 113 VAL A CA 1
ATOM 883 C C . VAL A 1 113 ? -8.438 -2.077 -2.606 1.00 94.44 113 VAL A C 1
ATOM 885 O O . VAL A 1 113 ? -8.747 -2.811 -1.673 1.00 94.44 113 VAL A O 1
ATOM 888 N N . GLY A 1 114 ? -7.255 -1.462 -2.645 1.00 95.19 114 GLY A N 1
ATOM 889 C CA . GLY A 1 114 ? -6.242 -1.608 -1.604 1.00 95.19 114 GLY A CA 1
ATOM 890 C C . GLY A 1 114 ? -6.703 -1.068 -0.251 1.00 95.19 114 GLY A C 1
ATOM 891 O O . GLY A 1 114 ? -6.476 -1.705 0.774 1.00 95.19 114 GLY A O 1
ATOM 892 N N . VAL A 1 115 ? -7.393 0.076 -0.229 1.00 94.25 115 VAL A N 1
ATOM 893 C CA . VAL A 1 115 ? -7.978 0.641 0.999 1.00 94.25 115 VAL A CA 1
ATOM 894 C C . VAL A 1 115 ? -9.048 -0.283 1.576 1.00 94.25 115 VAL A C 1
ATOM 896 O O . VAL A 1 115 ? -9.019 -0.559 2.775 1.00 94.25 115 VAL A O 1
ATOM 899 N N . GLN A 1 116 ? -9.957 -0.782 0.738 1.00 95.38 116 GLN A N 1
ATOM 900 C CA . GLN A 1 116 ? -11.017 -1.693 1.156 1.00 95.38 116 GLN A CA 1
ATOM 901 C C . GLN A 1 116 ? -10.444 -3.014 1.676 1.00 95.38 116 GLN A C 1
ATOM 903 O O . GLN A 1 116 ? -10.710 -3.388 2.816 1.00 95.38 116 GLN A O 1
ATOM 908 N N . GLY A 1 117 ? -9.612 -3.686 0.882 1.00 97.12 117 GLY A N 1
ATOM 909 C CA . GLY A 1 117 ? -9.065 -4.991 1.238 1.00 97.12 117 GLY A CA 1
ATOM 910 C C . GLY A 1 117 ? -8.161 -4.939 2.471 1.00 97.12 117 GLY A C 1
ATOM 911 O O . GLY A 1 117 ? -8.198 -5.839 3.310 1.00 97.12 117 GLY A O 1
ATOM 912 N N . LEU A 1 118 ? -7.387 -3.861 2.648 1.00 97.31 118 LEU A N 1
ATOM 913 C CA . LEU A 1 118 ? -6.592 -3.679 3.862 1.00 97.31 118 LEU A CA 1
ATOM 914 C C . LEU A 1 118 ? -7.480 -3.396 5.085 1.00 97.31 118 LEU A C 1
ATOM 916 O O . LEU A 1 118 ? -7.180 -3.889 6.174 1.00 97.31 118 LEU A O 1
ATOM 920 N N . ALA A 1 119 ? -8.569 -2.637 4.923 1.00 97.12 119 ALA A N 1
ATOM 921 C CA . ALA A 1 119 ? -9.537 -2.411 5.994 1.00 97.12 119 ALA A CA 1
ATOM 922 C C . ALA A 1 119 ? -10.218 -3.717 6.427 1.00 97.12 119 ALA A C 1
ATOM 924 O O . ALA A 1 119 ? -10.259 -4.001 7.622 1.00 97.12 119 ALA A O 1
ATOM 925 N N . GLU A 1 120 ? -10.671 -4.537 5.478 1.00 97.81 120 GLU A N 1
ATOM 926 C CA . GLU A 1 120 ? -11.269 -5.854 5.736 1.00 97.81 120 GLU A CA 1
ATOM 927 C C . GLU A 1 120 ? -10.283 -6.797 6.437 1.00 97.81 120 GLU A C 1
ATOM 929 O O . GLU A 1 120 ? -10.632 -7.444 7.423 1.00 97.81 120 GLU A O 1
ATOM 934 N N . TYR A 1 121 ? -9.022 -6.816 5.994 1.00 98.00 121 TYR A N 1
ATOM 935 C CA . TYR A 1 121 ? -7.969 -7.604 6.636 1.00 98.00 121 TYR A CA 1
ATOM 936 C C . TYR A 1 121 ? -7.694 -7.155 8.080 1.00 98.00 121 TYR A C 1
ATOM 938 O O . TYR A 1 121 ? -7.448 -7.981 8.959 1.00 98.00 121 TYR A O 1
ATOM 946 N N . CYS A 1 122 ? -7.733 -5.845 8.341 1.00 97.25 122 CYS A N 1
ATOM 947 C CA . CYS A 1 122 ? -7.488 -5.302 9.675 1.00 97.25 122 CYS A CA 1
ATOM 948 C C . CYS A 1 122 ? -8.713 -5.389 10.589 1.00 97.25 122 CYS A C 1
ATOM 950 O O . CYS A 1 122 ? -8.527 -5.443 11.799 1.00 97.25 122 CYS A O 1
ATOM 952 N N . ALA A 1 123 ? -9.937 -5.416 10.058 1.00 97.31 123 ALA A N 1
ATOM 953 C CA . ALA A 1 123 ? -11.178 -5.417 10.832 1.00 97.31 123 ALA A CA 1
ATOM 954 C C . ALA A 1 123 ? -11.197 -6.395 12.026 1.00 97.31 123 ALA A C 1
ATOM 956 O O . ALA A 1 123 ? -11.461 -5.933 13.138 1.00 97.31 123 ALA A O 1
ATOM 957 N N . PRO A 1 124 ? -10.831 -7.688 11.886 1.00 97.31 124 PRO A N 1
ATOM 958 C CA . PRO A 1 124 ? -10.814 -8.615 13.024 1.00 97.31 124 PRO A CA 1
ATOM 959 C C . PRO A 1 124 ? -9.769 -8.279 14.104 1.00 97.31 124 PRO A C 1
ATOM 961 O O . PRO A 1 124 ? -9.847 -8.796 15.216 1.00 97.31 124 PRO A O 1
ATOM 964 N N . LEU A 1 125 ? -8.789 -7.421 13.805 1.00 96.12 125 LEU A N 1
ATOM 965 C CA . LEU A 1 125 ? -7.761 -6.964 14.748 1.00 96.12 125 LEU A CA 1
ATOM 966 C C . LEU A 1 125 ? -8.205 -5.728 15.547 1.00 96.12 125 LEU A C 1
ATOM 968 O O . LEU A 1 125 ? -7.512 -5.305 16.477 1.00 96.12 125 LEU A O 1
ATOM 972 N N . LEU A 1 126 ? -9.325 -5.110 15.167 1.00 95.69 126 LEU A N 1
ATOM 973 C CA . LEU A 1 126 ? -9.766 -3.815 15.667 1.00 95.69 126 LEU A CA 1
ATOM 974 C C . LEU A 1 126 ? -11.028 -3.940 16.524 1.00 95.69 126 LEU A C 1
ATOM 976 O O . LEU A 1 126 ? -11.811 -4.875 16.418 1.00 95.69 126 LEU A O 1
ATOM 980 N N . ARG A 1 127 ? -11.248 -2.941 17.383 1.00 92.75 127 ARG A N 1
ATOM 981 C CA . ARG A 1 127 ? -12.470 -2.807 18.200 1.00 92.75 127 ARG A CA 1
ATOM 982 C C . ARG A 1 127 ? -13.487 -1.863 17.553 1.00 92.75 127 ARG A C 1
ATOM 984 O O . ARG A 1 127 ? -14.144 -1.095 18.251 1.00 92.75 127 ARG A O 1
ATOM 991 N N . ILE A 1 128 ? -13.532 -1.848 16.225 1.00 93.62 128 ILE A N 1
ATOM 992 C CA . ILE A 1 128 ? -14.391 -0.979 15.419 1.00 93.62 128 ILE A CA 1
ATOM 993 C C . ILE A 1 128 ? -15.248 -1.892 14.546 1.00 93.62 128 ILE A C 1
ATOM 995 O O . ILE A 1 128 ? -14.694 -2.701 13.811 1.00 93.62 128 ILE A O 1
ATOM 999 N N . GLY A 1 129 ? -16.574 -1.779 14.663 1.00 91.44 129 GLY A N 1
ATOM 1000 C CA . GLY A 1 129 ? -17.515 -2.554 13.845 1.00 91.44 129 GLY A CA 1
ATOM 1001 C C . GLY A 1 129 ? -17.777 -1.939 12.468 1.00 91.44 129 GLY A C 1
ATOM 1002 O O . GLY A 1 129 ? -18.008 -2.671 11.515 1.00 91.44 129 GLY A O 1
ATOM 1003 N N . GLU A 1 130 ? -17.690 -0.611 12.362 1.00 94.94 130 GLU A N 1
ATOM 1004 C CA . GLU A 1 130 ? -17.970 0.126 11.125 1.00 94.94 130 GLU A CA 1
ATOM 1005 C C . GLU A 1 130 ? -16.778 0.054 10.161 1.00 94.94 130 GLU A C 1
ATOM 1007 O O . GLU A 1 130 ? -15.717 0.641 10.414 1.00 94.94 130 GLU A O 1
ATOM 1012 N N . ILE A 1 131 ? -16.937 -0.664 9.047 1.00 95.56 131 ILE A N 1
ATOM 1013 C CA . ILE A 1 131 ? -15.855 -0.884 8.078 1.00 95.56 131 ILE A CA 1
ATOM 1014 C C . ILE A 1 131 ? -15.435 0.421 7.397 1.00 95.56 131 ILE A C 1
ATOM 1016 O O . ILE A 1 131 ? -14.249 0.643 7.161 1.00 95.56 131 ILE A O 1
ATOM 1020 N N . GLU A 1 132 ? -16.372 1.335 7.169 1.00 94.25 132 GLU A N 1
ATOM 1021 C CA . GLU A 1 132 ? -16.149 2.643 6.559 1.00 94.25 132 GLU A CA 1
ATOM 1022 C C . GLU A 1 132 ? -15.268 3.531 7.449 1.00 94.25 132 GLU A C 1
ATOM 1024 O O . GLU A 1 132 ? -14.419 4.279 6.955 1.00 94.25 132 GLU A O 1
ATOM 1029 N N . ALA A 1 133 ? -15.390 3.400 8.776 1.00 93.69 133 ALA A N 1
ATOM 1030 C CA . ALA A 1 133 ? -14.497 4.076 9.711 1.00 93.69 133 ALA A CA 1
ATOM 1031 C C . ALA A 1 133 ? -13.063 3.534 9.592 1.00 93.69 133 ALA A C 1
ATOM 1033 O O . ALA A 1 133 ? -12.105 4.307 9.608 1.00 93.69 133 ALA A O 1
ATOM 1034 N N . ILE A 1 134 ? -12.898 2.218 9.422 1.00 95.62 134 ILE A N 1
ATOM 1035 C CA . ILE A 1 134 ? -11.585 1.586 9.220 1.00 95.62 134 ILE A CA 1
ATOM 1036 C C . ILE A 1 134 ? -10.994 2.001 7.865 1.00 95.62 134 ILE A C 1
ATOM 1038 O O . ILE A 1 134 ? -9.823 2.376 7.801 1.00 95.62 134 ILE A O 1
ATOM 1042 N N . GLN A 1 135 ? -11.795 2.012 6.798 1.00 94.25 135 GLN A N 1
AT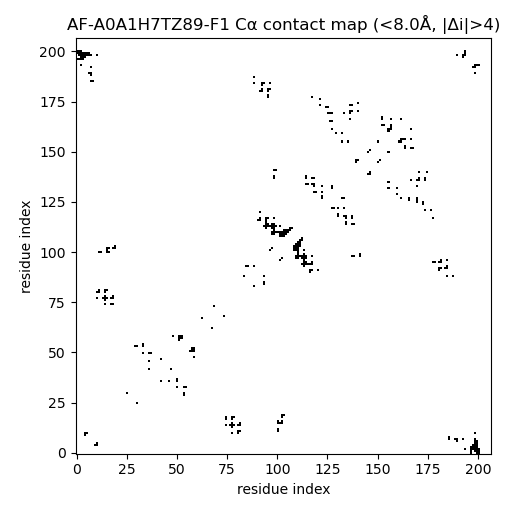OM 1043 C CA . GLN A 1 135 ? -11.387 2.488 5.472 1.00 94.25 135 GLN A CA 1
ATOM 1044 C C . GLN A 1 135 ? -10.918 3.947 5.516 1.00 94.25 135 GLN A C 1
ATOM 1046 O O . GLN A 1 135 ? -9.883 4.272 4.934 1.00 94.25 135 GLN A O 1
ATOM 1051 N N . ALA A 1 136 ? -11.606 4.817 6.264 1.00 91.31 136 ALA A N 1
ATOM 1052 C CA . ALA A 1 136 ? -11.179 6.201 6.465 1.00 91.31 136 ALA A CA 1
ATOM 1053 C C . ALA A 1 136 ? -9.807 6.293 7.161 1.00 91.31 136 ALA A C 1
ATOM 1055 O O . ALA A 1 136 ? -8.966 7.103 6.762 1.00 91.31 136 ALA A O 1
ATOM 1056 N N . LEU A 1 137 ? -9.539 5.435 8.154 1.00 92.19 137 LEU A N 1
ATOM 1057 C CA . LEU A 1 137 ? -8.230 5.355 8.815 1.00 92.19 137 LEU A CA 1
ATOM 1058 C C . LEU A 1 137 ? -7.130 4.866 7.859 1.00 92.19 137 LEU A C 1
ATOM 1060 O O . LEU A 1 137 ? -6.034 5.434 7.838 1.00 92.19 137 LEU A O 1
ATOM 1064 N N . VAL A 1 138 ? -7.417 3.845 7.045 1.00 93.56 138 VAL A N 1
ATOM 1065 C CA . VAL A 1 138 ? -6.489 3.330 6.026 1.00 93.56 138 VAL A CA 1
ATOM 1066 C C . VAL A 1 138 ? -6.192 4.400 4.975 1.00 93.56 138 VAL A C 1
ATOM 1068 O O . VAL A 1 138 ? -5.030 4.657 4.664 1.00 93.56 138 VAL A O 1
ATOM 1071 N N . TYR A 1 139 ? -7.213 5.085 4.463 1.00 89.06 139 TYR A N 1
ATOM 1072 C CA . TYR A 1 139 ? -7.028 6.157 3.490 1.00 89.06 139 TYR A CA 1
ATOM 1073 C C . TYR A 1 139 ? -6.216 7.321 4.085 1.00 89.06 139 TYR A C 1
ATOM 1075 O O . TYR A 1 139 ? -5.243 7.777 3.476 1.00 89.06 139 TYR A O 1
ATOM 1083 N N . GLY A 1 140 ? -6.533 7.730 5.320 1.00 86.12 140 GLY A N 1
ATOM 1084 C CA . GLY A 1 140 ? -5.828 8.785 6.052 1.00 86.12 140 GLY A CA 1
ATOM 1085 C C . GLY A 1 140 ? -4.343 8.495 6.308 1.00 86.12 140 GLY A C 1
ATOM 1086 O O . GLY A 1 140 ? -3.531 9.422 6.303 1.00 86.12 140 GLY A O 1
ATOM 1087 N N . ARG A 1 141 ? -3.947 7.220 6.446 1.00 86.25 141 ARG A N 1
ATOM 1088 C CA . ARG A 1 141 ? -2.528 6.812 6.514 1.00 86.25 141 ARG A CA 1
ATOM 1089 C C . ARG A 1 141 ? -1.752 7.269 5.278 1.00 86.25 141 ARG A C 1
ATOM 1091 O O . ARG A 1 141 ? -0.605 7.698 5.390 1.00 86.25 141 ARG A O 1
ATOM 1098 N N . THR A 1 142 ? -2.363 7.156 4.103 1.00 76.94 142 THR A N 1
ATOM 1099 C CA . THR A 1 142 ? -1.659 7.281 2.817 1.00 76.94 142 THR A CA 1
ATOM 1100 C C . THR A 1 142 ? -1.757 8.674 2.208 1.00 76.94 142 THR A C 1
ATOM 1102 O O . THR A 1 142 ? -0.971 9.020 1.331 1.00 76.94 142 THR A O 1
ATOM 1105 N N . ASN A 1 143 ? -2.672 9.505 2.709 1.00 71.69 143 ASN A N 1
ATOM 1106 C CA . ASN A 1 143 ? -2.906 10.843 2.196 1.00 71.69 143 ASN A CA 1
ATOM 1107 C C . ASN A 1 143 ? -2.264 11.911 3.101 1.00 71.69 143 ASN A C 1
ATOM 1109 O O . ASN A 1 143 ? -2.757 12.243 4.180 1.00 71.69 143 ASN A O 1
ATOM 1113 N N . GLU A 1 144 ? -1.140 12.479 2.660 1.00 61.34 144 GLU A N 1
ATOM 1114 C CA . GLU A 1 144 ? -0.441 13.543 3.394 1.00 61.34 144 GLU A CA 1
ATOM 1115 C C . GLU A 1 144 ? -1.290 14.816 3.531 1.00 61.34 144 GLU A C 1
ATOM 1117 O O . GLU A 1 144 ? -1.237 15.507 4.547 1.00 61.34 144 GLU A O 1
ATOM 1122 N N . ARG A 1 145 ? -2.151 15.091 2.545 1.00 56.66 145 ARG A N 1
ATOM 1123 C CA . ARG A 1 145 ? -3.089 16.211 2.594 1.00 56.66 145 ARG A CA 1
ATOM 1124 C C . ARG A 1 145 ? -4.136 16.009 3.687 1.00 56.66 145 ARG A C 1
ATOM 1126 O O . ARG A 1 145 ? -4.461 16.980 4.352 1.00 56.66 145 ARG A O 1
ATOM 1133 N N . TRP A 1 146 ? -4.597 14.785 3.951 1.00 60.75 146 TRP A N 1
ATOM 1134 C CA . TRP A 1 146 ? -5.500 14.508 5.083 1.00 60.75 146 TRP A CA 1
ATOM 1135 C C . TRP A 1 146 ? -4.811 14.707 6.433 1.00 60.75 146 TRP A C 1
ATOM 1137 O O . TRP A 1 146 ? -5.405 15.287 7.339 1.00 60.75 146 TRP A O 1
ATOM 1147 N N . ARG A 1 147 ? -3.526 14.340 6.539 1.00 55.34 147 ARG A N 1
ATOM 1148 C CA . ARG A 1 147 ? -2.707 14.665 7.720 1.00 55.34 147 ARG A CA 1
ATOM 1149 C C . ARG A 1 147 ? -2.581 16.175 7.952 1.00 55.34 147 ARG A C 1
ATOM 1151 O O . ARG A 1 147 ? -2.546 16.594 9.103 1.00 55.34 147 ARG A O 1
ATOM 1158 N N . ARG A 1 148 ? -2.525 16.985 6.885 1.00 53.34 148 ARG A N 1
ATOM 1159 C CA . ARG A 1 148 ? -2.398 18.455 6.965 1.00 53.34 148 ARG A CA 1
ATOM 1160 C C . ARG A 1 148 ? -3.733 19.208 7.074 1.00 53.34 148 ARG A C 1
ATOM 1162 O O . ARG A 1 148 ? -3.753 20.282 7.658 1.00 53.34 148 ARG A O 1
ATOM 1169 N N . GLN A 1 149 ? -4.820 18.688 6.498 1.00 51.56 149 GLN A N 1
ATOM 1170 C CA . GLN A 1 149 ? -6.117 19.380 6.379 1.00 51.56 149 GLN A CA 1
ATOM 1171 C C . GLN A 1 149 ? -7.117 19.043 7.485 1.00 51.56 149 GLN A C 1
ATOM 1173 O O . GLN A 1 149 ? -8.188 19.635 7.515 1.00 51.56 149 GLN A O 1
ATOM 1178 N N . GLY A 1 150 ? -6.774 18.142 8.409 1.00 48.16 150 GLY A N 1
ATOM 1179 C CA . GLY A 1 150 ? -7.560 17.979 9.627 1.00 48.16 150 GLY A CA 1
ATOM 1180 C C . GLY A 1 150 ? -8.919 17.318 9.418 1.00 48.16 150 GLY A C 1
ATOM 1181 O O . GLY A 1 150 ? -9.809 17.576 10.222 1.00 48.16 150 GLY A O 1
ATOM 1182 N N . LEU A 1 151 ? -9.048 16.410 8.433 1.00 57.41 151 LEU A N 1
ATOM 1183 C CA . LEU A 1 151 ? -10.021 15.311 8.529 1.00 57.41 151 LEU A CA 1
ATOM 1184 C C . LEU A 1 151 ? -9.583 14.423 9.697 1.00 57.41 151 LEU A C 1
ATOM 1186 O O . LEU A 1 151 ? -8.852 13.439 9.573 1.00 57.41 151 LEU A O 1
ATOM 1190 N N . SER A 1 152 ? -9.883 14.962 10.870 1.00 75.25 152 SER A N 1
ATOM 1191 C CA . SER A 1 152 ? -9.340 14.637 12.171 1.00 75.25 152 SER A CA 1
ATOM 1192 C C . SER A 1 152 ? -10.027 13.373 12.652 1.00 75.25 152 SER A C 1
ATOM 1194 O O . SER A 1 152 ? -11.180 13.103 12.313 1.00 75.25 152 SER A O 1
ATOM 1196 N N . TYR A 1 153 ? -9.361 12.602 13.509 1.00 85.94 153 TYR A N 1
ATOM 1197 C CA . TYR A 1 153 ? -10.033 11.525 14.234 1.00 85.94 153 TYR A CA 1
ATOM 1198 C C . TYR A 1 153 ? -11.331 12.006 14.908 1.00 85.94 153 TYR A C 1
ATOM 1200 O O . TYR A 1 153 ? -12.203 11.190 15.156 1.00 85.94 153 TYR A O 1
ATOM 1208 N N . GLU A 1 154 ? -11.474 13.306 15.181 1.00 87.19 154 GLU A N 1
ATOM 1209 C CA . GLU A 1 154 ? -12.697 13.941 15.682 1.00 87.19 154 GLU A CA 1
ATOM 1210 C C . GLU A 1 154 ? -13.877 13.863 14.703 1.00 87.19 154 GLU A C 1
ATOM 1212 O O . GLU A 1 154 ? -15.002 13.618 15.130 1.00 87.19 154 GLU A O 1
ATOM 1217 N N . GLU A 1 155 ? -13.648 14.023 13.401 1.00 86.44 155 GLU A N 1
ATOM 1218 C CA . GLU A 1 155 ? -14.713 13.945 12.397 1.00 86.44 155 GLU A CA 1
ATOM 1219 C C . GLU A 1 155 ? -15.165 12.502 12.188 1.00 86.44 155 GLU A C 1
ATOM 1221 O O . GLU A 1 155 ? -16.364 12.229 12.181 1.00 86.44 155 GLU A O 1
ATOM 1226 N N . ILE A 1 156 ? -14.214 11.562 12.130 1.00 88.94 156 ILE A N 1
ATOM 1227 C CA . ILE A 1 156 ? -14.512 10.122 12.100 1.00 88.94 156 ILE A CA 1
ATOM 1228 C C . ILE A 1 156 ? -15.237 9.719 13.394 1.00 88.94 156 ILE A C 1
ATOM 1230 O O . ILE A 1 156 ? -16.243 9.014 13.356 1.00 88.94 156 ILE A O 1
ATOM 1234 N N . ALA A 1 157 ? -14.772 10.207 14.548 1.00 91.50 157 ALA A N 1
ATOM 1235 C CA . ALA A 1 157 ? -15.400 9.954 15.841 1.00 91.50 157 ALA A CA 1
ATOM 1236 C C . ALA A 1 157 ? -16.852 10.431 15.868 1.00 91.50 157 ALA A C 1
ATOM 1238 O O . ALA A 1 157 ? -17.726 9.699 16.325 1.00 91.50 157 ALA A O 1
ATOM 1239 N N . LYS A 1 158 ? -17.114 11.636 15.351 1.00 91.25 158 LYS A N 1
ATOM 1240 C CA . LYS A 1 158 ? -18.457 12.211 15.269 1.00 91.25 158 LYS A CA 1
ATOM 1241 C C . LYS A 1 158 ? -19.350 11.449 14.290 1.00 91.25 158 LYS A C 1
ATOM 1243 O O . LYS A 1 158 ? -20.501 11.193 14.619 1.00 91.25 158 LYS A O 1
ATOM 1248 N N . ALA A 1 159 ? -18.833 11.094 13.116 1.00 91.19 159 ALA A N 1
ATOM 1249 C CA . ALA A 1 159 ? -19.597 10.413 12.073 1.00 91.19 159 ALA A CA 1
ATOM 1250 C C . ALA A 1 159 ? -20.043 9.004 12.491 1.00 91.19 159 ALA A C 1
ATOM 1252 O O . ALA A 1 159 ? -21.174 8.619 12.218 1.00 91.19 159 ALA A O 1
ATOM 1253 N N . TYR A 1 160 ? -19.179 8.265 13.193 1.00 92.50 160 TYR A N 1
ATOM 1254 C CA . TYR A 1 160 ? -19.418 6.858 13.540 1.00 92.50 160 TYR A CA 1
ATOM 1255 C C . TYR A 1 160 ? -19.663 6.621 15.038 1.00 92.50 160 TYR A C 1
ATOM 1257 O O . TYR A 1 160 ? -19.769 5.481 15.476 1.00 92.50 160 TYR A O 1
ATOM 1265 N N . SER A 1 161 ? -19.747 7.680 15.851 1.00 93.44 161 SER A N 1
ATOM 1266 C CA . SER A 1 161 ? -19.898 7.599 17.317 1.00 93.44 161 SER A CA 1
ATOM 1267 C C . SER A 1 161 ? -18.808 6.765 18.017 1.00 93.44 161 SER A C 1
ATOM 1269 O O . SER A 1 161 ? -19.060 6.071 19.002 1.00 93.44 161 SER A O 1
ATOM 1271 N N . ILE A 1 162 ? -17.565 6.846 17.528 1.00 94.25 162 ILE A N 1
ATOM 1272 C CA . ILE A 1 162 ? -16.400 6.116 18.058 1.00 94.25 162 ILE A CA 1
ATOM 1273 C C . ILE A 1 162 ? -15.514 7.074 18.855 1.00 94.25 162 ILE A C 1
ATOM 1275 O O . ILE A 1 162 ? -15.286 8.208 18.453 1.00 94.25 162 ILE A O 1
ATOM 1279 N N . SER A 1 163 ? -14.934 6.629 19.974 1.00 94.38 163 SER A N 1
ATOM 1280 C CA . SER A 1 163 ? -13.992 7.482 20.709 1.00 94.38 163 SER A CA 1
ATOM 1281 C C . SER A 1 163 ? -12.702 7.744 19.911 1.00 94.38 163 SER A C 1
ATOM 1283 O O . SER A 1 163 ? -12.107 6.827 19.338 1.00 94.38 163 SER A O 1
ATOM 1285 N N . VAL A 1 164 ? -12.187 8.978 19.963 1.00 92.56 164 VAL A N 1
ATOM 1286 C CA . VAL A 1 164 ? -10.890 9.349 19.356 1.00 92.56 164 VAL A CA 1
ATOM 1287 C C . VAL A 1 164 ? -9.750 8.452 19.856 1.00 92.56 164 VAL A C 1
ATOM 1289 O O . VAL A 1 164 ? -8.846 8.104 19.097 1.00 92.56 164 VAL A O 1
ATOM 1292 N N . LYS A 1 165 ? -9.795 8.028 21.126 1.00 93.88 165 LYS A N 1
ATOM 1293 C CA . LYS A 1 165 ? -8.817 7.092 21.700 1.00 93.88 165 LYS A CA 1
ATOM 1294 C C . LYS A 1 165 ? -8.837 5.745 20.970 1.00 93.88 165 LYS A C 1
ATOM 1296 O O . LYS A 1 165 ? -7.773 5.238 20.624 1.00 93.88 165 LYS A O 1
ATOM 1301 N N . THR A 1 166 ? -10.024 5.191 20.714 1.00 95.12 166 THR A N 1
ATOM 1302 C CA . THR A 1 166 ? -10.195 3.943 19.952 1.00 95.12 166 THR A CA 1
ATOM 1303 C C . THR A 1 166 ? -9.654 4.094 18.532 1.00 95.12 166 THR A C 1
ATOM 1305 O O . THR A 1 166 ? -8.895 3.239 18.085 1.00 95.12 166 THR A O 1
ATOM 1308 N N . LEU A 1 167 ? -9.965 5.206 17.857 1.00 93.62 167 LEU A N 1
ATOM 1309 C CA . LEU A 1 167 ? -9.481 5.481 16.499 1.00 93.62 167 LEU A CA 1
ATOM 1310 C C . LEU A 1 167 ? -7.953 5.591 16.430 1.00 93.62 167 LEU A C 1
ATOM 1312 O O . LEU A 1 167 ? -7.342 5.041 15.519 1.00 93.62 167 LEU A O 1
ATOM 1316 N N . ARG A 1 168 ? -7.313 6.240 17.411 1.00 92.06 168 ARG A N 1
ATOM 1317 C CA . ARG A 1 168 ? -5.844 6.344 17.480 1.00 92.06 168 ARG A CA 1
ATOM 1318 C C . ARG A 1 168 ? -5.170 4.988 17.669 1.00 92.06 168 ARG A C 1
ATOM 1320 O O . ARG A 1 168 ? -4.170 4.717 17.009 1.00 92.06 168 ARG A O 1
ATOM 1327 N N . LEU A 1 169 ? -5.711 4.146 18.552 1.00 94.38 169 LEU A N 1
ATOM 1328 C CA . LEU A 1 169 ? -5.209 2.783 18.747 1.00 94.38 169 LEU A CA 1
ATOM 1329 C C . LEU A 1 169 ? -5.367 1.961 17.466 1.00 94.38 169 LEU A C 1
ATOM 1331 O O . LEU A 1 169 ? -4.410 1.334 17.024 1.00 94.38 169 LEU A O 1
ATOM 1335 N N . ALA A 1 170 ? -6.536 2.037 16.826 1.00 95.31 170 ALA A N 1
ATOM 1336 C CA . ALA A 1 170 ? -6.785 1.357 15.564 1.00 95.31 170 ALA A CA 1
ATOM 1337 C C . ALA A 1 170 ? -5.834 1.824 14.453 1.00 95.31 170 ALA A C 1
ATOM 1339 O O . ALA A 1 170 ? -5.247 0.998 13.762 1.00 95.31 170 ALA A O 1
ATOM 1340 N N . ALA A 1 171 ? -5.605 3.132 14.323 1.00 93.25 171 ALA A N 1
ATOM 1341 C CA . ALA A 1 171 ? -4.672 3.689 13.349 1.00 93.25 171 ALA A CA 1
ATOM 1342 C C . ALA A 1 171 ? -3.225 3.214 13.566 1.00 93.25 171 ALA A C 1
ATOM 1344 O O . ALA A 1 171 ? -2.503 2.993 12.593 1.00 93.25 171 ALA A O 1
ATOM 1345 N N . ALA A 1 172 ? -2.793 3.046 14.822 1.00 93.31 172 ALA A N 1
ATOM 1346 C CA . ALA A 1 172 ? -1.483 2.483 15.138 1.00 93.31 172 ALA A CA 1
ATOM 1347 C C . ALA A 1 172 ? -1.390 1.012 14.696 1.00 93.31 172 ALA A C 1
ATOM 1349 O O . ALA A 1 172 ? -0.451 0.650 13.990 1.00 93.31 172 ALA A O 1
ATOM 1350 N N . THR A 1 173 ? -2.398 0.195 15.017 1.00 96.81 173 THR A N 1
ATOM 1351 C CA . THR A 1 173 ? -2.468 -1.211 14.585 1.00 96.81 173 THR A CA 1
ATOM 1352 C C . THR A 1 173 ? -2.488 -1.344 13.064 1.00 96.81 173 THR A C 1
ATOM 1354 O O . THR A 1 173 ? -1.729 -2.141 12.512 1.00 96.81 173 THR A O 1
ATOM 1357 N N . ILE A 1 174 ? -3.304 -0.540 12.373 1.00 95.94 174 ILE A N 1
ATOM 1358 C CA . ILE A 1 174 ? -3.371 -0.507 10.905 1.00 95.94 174 ILE A CA 1
ATOM 1359 C C . ILE A 1 174 ? -2.000 -0.160 10.326 1.00 95.94 174 ILE A C 1
ATOM 1361 O O . ILE A 1 174 ? -1.544 -0.827 9.403 1.00 95.94 174 ILE A O 1
ATOM 1365 N N . ARG A 1 175 ? -1.316 0.851 10.875 1.00 94.50 175 ARG A N 1
ATOM 1366 C CA . ARG A 1 175 ? 0.003 1.279 10.394 1.00 94.50 175 ARG A CA 1
ATOM 1367 C C . ARG A 1 175 ? 1.036 0.161 10.490 1.00 94.50 175 ARG A C 1
ATOM 1369 O O . ARG A 1 175 ? 1.634 -0.172 9.474 1.00 94.50 175 ARG A O 1
ATOM 1376 N N . THR A 1 176 ? 1.195 -0.439 11.668 1.00 96.62 176 THR A N 1
ATOM 1377 C CA . THR A 1 176 ? 2.157 -1.531 11.880 1.00 96.62 176 THR A CA 1
ATOM 1378 C C . THR A 1 176 ? 1.820 -2.750 11.022 1.00 96.62 176 THR A C 1
ATOM 1380 O O . THR A 1 176 ? 2.712 -3.387 10.464 1.00 96.62 176 THR A O 1
ATOM 1383 N N . THR A 1 177 ? 0.530 -3.061 10.867 1.00 97.62 177 THR A N 1
ATOM 1384 C CA . THR A 1 177 ? 0.075 -4.184 10.036 1.00 97.62 177 THR A CA 1
ATOM 1385 C C . THR A 1 177 ? 0.377 -3.934 8.559 1.00 97.62 177 THR A C 1
ATOM 1387 O O . THR A 1 177 ? 0.927 -4.810 7.894 1.00 97.62 177 THR A O 1
ATOM 1390 N N . ALA A 1 178 ? 0.077 -2.734 8.058 1.00 96.31 178 ALA A N 1
ATOM 1391 C CA . ALA A 1 178 ? 0.345 -2.340 6.681 1.00 96.31 178 ALA A CA 1
ATOM 1392 C C . ALA A 1 178 ? 1.848 -2.319 6.371 1.00 96.31 178 ALA A C 1
ATOM 1394 O O . ALA A 1 178 ? 2.261 -2.886 5.369 1.00 96.31 178 ALA A O 1
ATOM 1395 N N . GLU A 1 179 ? 2.674 -1.746 7.251 1.00 95.44 179 GLU A N 1
ATOM 1396 C CA . GLU A 1 179 ? 4.138 -1.748 7.103 1.00 95.44 179 GLU A CA 1
ATOM 1397 C C . GLU A 1 179 ? 4.703 -3.177 7.097 1.00 95.44 179 GLU A C 1
ATOM 1399 O O . GLU A 1 179 ? 5.560 -3.511 6.283 1.00 95.44 179 GLU A O 1
ATOM 1404 N N . SER A 1 180 ? 4.182 -4.062 7.954 1.00 97.62 180 SER A N 1
ATOM 1405 C CA . SER A 1 180 ? 4.571 -5.477 7.958 1.00 97.62 180 SER A CA 1
ATOM 1406 C C . SER A 1 180 ? 4.207 -6.183 6.646 1.00 97.62 180 SER A C 1
ATOM 1408 O O . SER A 1 180 ? 5.002 -6.970 6.134 1.00 97.62 180 SER A O 1
ATOM 1410 N N . LEU A 1 181 ? 3.025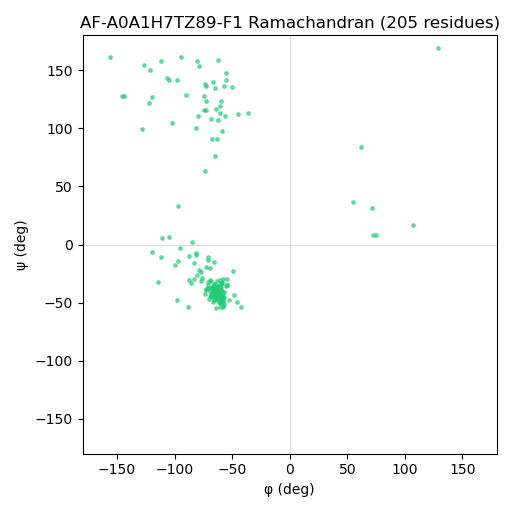 -5.904 6.089 1.00 98.00 181 LEU A N 1
ATOM 1411 C CA . LEU A 1 181 ? 2.580 -6.442 4.800 1.00 98.00 181 LEU A CA 1
ATOM 1412 C C . LEU A 1 181 ? 3.408 -5.897 3.629 1.00 98.00 181 LEU A C 1
ATOM 1414 O O . LEU A 1 181 ? 3.802 -6.671 2.762 1.00 98.00 181 LEU A O 1
ATOM 1418 N N . GLU A 1 182 ? 3.720 -4.601 3.632 1.00 95.75 182 GLU A N 1
ATOM 1419 C CA . GLU A 1 182 ? 4.585 -3.954 2.637 1.00 95.75 182 GLU A CA 1
ATOM 1420 C C . GLU A 1 182 ? 5.995 -4.560 2.655 1.00 95.75 182 GLU A C 1
ATOM 1422 O O . GLU A 1 182 ? 6.526 -4.929 1.610 1.00 95.75 182 GLU A O 1
ATOM 1427 N N . ASN A 1 183 ? 6.573 -4.764 3.841 1.00 95.56 183 ASN A N 1
ATOM 1428 C CA . ASN A 1 183 ? 7.881 -5.404 3.978 1.00 95.56 183 ASN A CA 1
ATOM 1429 C C . ASN A 1 183 ? 7.873 -6.858 3.491 1.00 95.56 183 ASN A C 1
ATOM 1431 O O . ASN A 1 183 ? 8.837 -7.292 2.863 1.00 95.56 183 ASN A O 1
ATOM 1435 N N . ARG A 1 184 ? 6.789 -7.609 3.732 1.00 96.62 184 ARG A N 1
ATOM 1436 C CA . ARG A 1 184 ? 6.635 -8.964 3.175 1.00 96.62 184 ARG A CA 1
ATOM 1437 C C . ARG A 1 184 ? 6.547 -8.949 1.652 1.00 96.62 184 ARG A C 1
ATOM 1439 O O . ARG A 1 184 ? 7.210 -9.766 1.018 1.00 96.62 184 ARG A O 1
ATOM 1446 N N . ALA A 1 185 ? 5.795 -8.010 1.078 1.00 95.12 185 ALA A N 1
ATOM 1447 C CA . ALA A 1 185 ? 5.715 -7.833 -0.370 1.00 95.12 185 ALA A CA 1
ATOM 1448 C C . ALA A 1 185 ? 7.103 -7.571 -0.974 1.00 95.12 185 ALA A C 1
ATOM 1450 O O . ALA A 1 185 ? 7.504 -8.243 -1.921 1.00 95.12 185 ALA A O 1
ATOM 1451 N N . ILE A 1 186 ? 7.862 -6.648 -0.375 1.00 92.44 186 ILE A N 1
ATOM 1452 C CA . ILE A 1 186 ? 9.242 -6.334 -0.765 1.00 92.44 186 ILE A CA 1
ATOM 1453 C C . ILE A 1 186 ? 10.120 -7.586 -0.691 1.00 92.44 186 ILE A C 1
ATOM 1455 O O . ILE A 1 186 ? 10.717 -7.972 -1.688 1.00 92.44 186 ILE A O 1
ATOM 1459 N N . GLN A 1 187 ? 10.143 -8.276 0.453 1.00 93.88 187 GLN A N 1
ATOM 1460 C CA . GLN A 1 187 ? 10.951 -9.487 0.642 1.00 93.88 187 GLN A CA 1
ATOM 1461 C C . GLN A 1 187 ? 10.599 -10.606 -0.344 1.00 93.88 187 GLN A C 1
ATOM 1463 O O . GLN A 1 187 ? 11.474 -11.377 -0.729 1.00 93.88 187 GLN A O 1
ATOM 1468 N N . ARG A 1 188 ? 9.328 -10.707 -0.749 1.00 93.94 188 ARG A N 1
ATOM 1469 C CA . ARG A 1 188 ? 8.865 -11.701 -1.720 1.00 93.94 188 ARG A CA 1
ATOM 1470 C C . ARG A 1 188 ? 9.323 -11.380 -3.141 1.00 93.94 188 ARG A C 1
ATOM 1472 O O . ARG A 1 188 ? 9.652 -12.304 -3.878 1.00 93.94 188 ARG A O 1
ATOM 1479 N N . LEU A 1 189 ? 9.320 -10.104 -3.521 1.00 92.00 189 LEU A N 1
ATOM 1480 C CA . LEU A 1 189 ? 9.627 -9.653 -4.882 1.00 92.00 189 LEU A CA 1
ATOM 1481 C C . LEU A 1 189 ? 11.132 -9.462 -5.118 1.00 92.00 189 LEU A C 1
ATOM 1483 O O . LEU A 1 189 ? 11.610 -9.736 -6.218 1.00 92.00 189 LEU A O 1
ATOM 1487 N N . SER A 1 190 ? 11.889 -9.055 -4.093 1.00 89.25 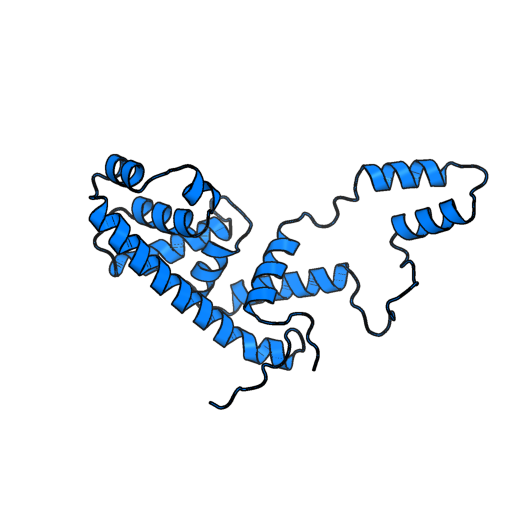190 SER A N 1
ATOM 1488 C CA . SER A 1 190 ? 13.319 -8.745 -4.221 1.00 89.25 190 SER A CA 1
ATOM 1489 C C . SER A 1 190 ? 14.162 -9.857 -4.863 1.00 89.25 190 SER A C 1
ATOM 1491 O O . SER A 1 190 ? 14.900 -9.532 -5.786 1.00 89.25 190 SER A O 1
ATOM 1493 N N . PRO A 1 191 ? 14.067 -11.149 -4.478 1.00 90.88 191 PRO A N 1
ATOM 1494 C CA . PRO A 1 191 ? 14.958 -12.177 -5.027 1.00 90.88 191 PRO A CA 1
ATOM 1495 C C . PRO A 1 191 ? 14.813 -12.368 -6.541 1.00 90.88 191 PRO A C 1
ATOM 1497 O O . PRO A 1 191 ? 15.784 -12.649 -7.239 1.00 90.88 191 PRO A O 1
ATOM 1500 N N . GLU A 1 192 ? 13.589 -12.231 -7.049 1.00 87.50 192 GLU A N 1
ATOM 1501 C CA . GLU A 1 192 ? 13.311 -12.297 -8.480 1.00 87.50 192 GLU A CA 1
ATOM 1502 C C . GLU A 1 192 ? 13.862 -11.065 -9.200 1.00 87.50 192 GLU A C 1
ATOM 1504 O O . GLU A 1 192 ? 14.555 -11.194 -10.203 1.00 87.50 192 GLU A O 1
ATOM 1509 N N . TRP A 1 193 ? 13.616 -9.876 -8.655 1.00 86.56 193 TRP A N 1
ATOM 1510 C CA . TRP A 1 193 ? 14.054 -8.625 -9.265 1.00 86.56 193 TRP A CA 1
ATOM 1511 C C . TRP A 1 193 ? 15.571 -8.420 -9.223 1.00 86.56 193 TRP A C 1
ATOM 1513 O O . TRP A 1 193 ? 16.120 -7.809 -10.135 1.00 86.56 193 TRP A O 1
ATOM 1523 N N . GLU A 1 194 ? 16.259 -8.947 -8.210 1.00 85.94 194 GLU A N 1
ATOM 1524 C CA . GLU A 1 194 ? 17.726 -8.986 -8.157 1.00 85.94 194 GLU A CA 1
ATOM 1525 C C . GLU A 1 194 ? 18.288 -9.916 -9.235 1.00 85.94 194 GLU A C 1
ATOM 1527 O O . GLU A 1 194 ? 19.236 -9.560 -9.933 1.00 85.94 194 GLU A O 1
ATOM 1532 N N . ARG A 1 195 ? 17.689 -11.104 -9.399 1.00 84.31 195 ARG A N 1
ATOM 1533 C CA . ARG A 1 195 ? 18.095 -12.077 -10.423 1.00 84.31 195 ARG A CA 1
ATOM 1534 C C . ARG A 1 195 ? 17.924 -11.511 -11.832 1.00 84.31 195 ARG A C 1
ATOM 1536 O O . ARG A 1 195 ? 18.775 -11.749 -12.683 1.00 84.31 195 ARG A O 1
ATOM 1543 N N . ASP A 1 196 ? 16.842 -10.776 -12.060 1.00 79.56 196 ASP A N 1
ATOM 1544 C CA . ASP A 1 196 ? 16.498 -10.225 -13.370 1.00 79.56 196 ASP A CA 1
ATOM 1545 C C . ASP A 1 196 ? 17.204 -8.874 -13.642 1.00 79.56 196 ASP A C 1
ATOM 1547 O O . ASP A 1 196 ? 16.990 -8.263 -14.686 1.00 79.56 196 ASP A O 1
ATOM 1551 N N . GLY A 1 197 ? 18.056 -8.399 -12.719 1.00 75.69 197 GLY A N 1
ATOM 1552 C CA . GLY A 1 197 ? 18.814 -7.145 -12.850 1.00 75.69 197 GLY A CA 1
ATOM 1553 C C . GLY A 1 197 ? 17.970 -5.872 -12.706 1.00 75.69 197 GLY A C 1
ATOM 1554 O O . GLY A 1 197 ? 18.457 -4.765 -12.938 1.00 75.69 197 GLY A O 1
ATOM 1555 N N . LEU A 1 198 ? 16.703 -6.005 -12.309 1.00 76.88 198 LEU A N 1
ATOM 1556 C CA . LEU A 1 198 ? 15.774 -4.891 -12.144 1.00 76.88 198 LEU A CA 1
ATOM 1557 C C . LEU A 1 198 ? 16.133 -4.028 -10.930 1.00 76.88 198 LEU A C 1
ATOM 1559 O O . LEU A 1 198 ? 16.002 -2.804 -10.982 1.00 76.88 198 LEU A O 1
ATOM 1563 N N . ILE A 1 199 ? 16.593 -4.651 -9.844 1.00 74.94 199 ILE A N 1
ATOM 1564 C CA . ILE A 1 199 ? 17.080 -3.942 -8.658 1.00 74.94 199 ILE A CA 1
ATOM 1565 C C . ILE A 1 199 ? 18.532 -4.304 -8.357 1.00 74.94 199 ILE A C 1
ATOM 1567 O O . ILE A 1 199 ? 18.981 -5.411 -8.656 1.00 74.94 199 ILE A O 1
ATOM 1571 N N . ALA A 1 200 ? 19.266 -3.366 -7.762 1.00 72.81 200 ALA A N 1
ATOM 1572 C CA . ALA A 1 200 ? 20.622 -3.612 -7.299 1.00 72.81 200 ALA A CA 1
ATOM 1573 C C . ALA A 1 200 ? 20.640 -4.783 -6.303 1.00 72.81 200 ALA A C 1
ATOM 1575 O O . ALA A 1 200 ? 19.797 -4.863 -5.408 1.00 72.81 200 ALA A O 1
ATOM 1576 N N . VAL A 1 201 ? 21.619 -5.679 -6.448 1.00 74.12 201 VAL A N 1
ATOM 1577 C CA . VAL A 1 201 ? 21.826 -6.774 -5.493 1.00 74.12 201 VAL A CA 1
ATOM 1578 C C . VAL A 1 201 ? 22.199 -6.155 -4.153 1.00 74.12 201 VAL A C 1
ATOM 1580 O O . VAL A 1 201 ? 23.240 -5.503 -4.052 1.00 74.12 201 VAL A O 1
ATOM 1583 N N . GLY A 1 202 ? 21.364 -6.351 -3.132 1.00 63.84 202 GLY A N 1
ATOM 1584 C CA . GLY A 1 202 ? 21.693 -5.890 -1.791 1.00 63.84 202 GLY A CA 1
ATOM 1585 C C . GLY A 1 202 ? 22.981 -6.563 -1.322 1.00 63.84 202 GLY A C 1
ATOM 1586 O O . GLY A 1 202 ? 23.034 -7.791 -1.213 1.00 63.84 202 GLY A O 1
ATOM 1587 N N . GLU A 1 203 ? 24.029 -5.787 -1.029 1.00 44.56 203 GLU A N 1
ATOM 1588 C CA . GLU A 1 203 ? 25.137 -6.307 -0.232 1.00 44.56 203 GLU A CA 1
ATOM 1589 C C . GLU A 1 203 ? 24.528 -6.803 1.078 1.00 44.56 203 GLU A C 1
ATOM 1591 O O . GLU A 1 203 ? 24.021 -6.020 1.883 1.00 44.56 203 GLU A O 1
ATOM 1596 N N . LYS A 1 204 ? 24.512 -8.124 1.276 1.00 40.28 204 LYS A N 1
ATOM 1597 C CA . LYS A 1 204 ? 24.153 -8.710 2.562 1.00 40.28 204 LYS A CA 1
ATOM 1598 C C . LYS A 1 204 ? 25.142 -8.161 3.582 1.00 40.28 204 LYS A C 1
ATOM 1600 O O . LYS A 1 204 ? 26.246 -8.688 3.707 1.00 40.28 204 LYS A O 1
ATOM 1605 N N . SER A 1 205 ? 24.754 -7.120 4.314 1.00 31.05 205 SER A N 1
ATOM 1606 C CA . SER A 1 205 ? 25.394 -6.778 5.575 1.00 31.05 205 SER A CA 1
ATOM 1607 C C . SER A 1 205 ? 25.145 -7.956 6.512 1.00 31.05 205 SER A C 1
ATOM 1609 O O . SER A 1 205 ? 24.100 -8.055 7.151 1.00 31.05 205 SER A O 1
ATOM 1611 N N . TYR A 1 206 ? 26.073 -8.913 6.506 1.00 33.88 206 TYR A N 1
ATOM 1612 C CA . TYR A 1 206 ? 26.252 -9.807 7.634 1.00 33.88 206 TYR A CA 1
ATOM 1613 C C . TYR A 1 206 ? 26.610 -8.914 8.818 1.00 33.88 206 TYR A C 1
ATOM 1615 O O . TYR A 1 206 ? 27.624 -8.215 8.782 1.00 33.88 206 TYR A O 1
ATOM 1623 N N . SER A 1 207 ? 25.694 -8.874 9.781 1.00 33.25 207 SER A N 1
ATOM 1624 C CA . SER A 1 207 ? 25.854 -8.239 11.086 1.00 33.25 207 SER A CA 1
ATOM 1625 C C . SER A 1 207 ? 27.119 -8.708 11.793 1.00 33.25 207 SER A C 1
ATOM 1627 O O . SER A 1 207 ? 27.430 -9.919 11.692 1.00 33.25 207 SER A O 1
#

Solvent-accessible surface area (backbone atoms only — not comparable to full-atom values): 11602 Å² total; per-residue (Å²): 111,91,26,84,23,83,34,52,68,56,43,53,50,50,20,34,54,58,71,59,48,71,87,74,73,70,51,70,64,53,52,51,51,42,53,59,61,69,71,46,97,73,75,53,74,70,54,49,56,50,43,36,50,68,65,70,46,77,74,79,78,89,69,61,80,91,79,53,78,51,74,67,54,51,50,48,53,24,49,51,53,56,50,45,44,69,76,66,43,57,68,66,30,33,12,30,44,18,36,62,50,35,64,42,76,51,90,87,13,46,21,41,43,7,20,46,49,37,26,62,69,44,38,88,82,44,100,56,88,57,61,68,62,43,26,51,48,48,48,45,73,53,32,66,64,42,70,72,68,59,80,33,59,63,55,55,16,66,76,68,74,43,57,50,69,58,51,53,54,44,45,51,53,49,48,56,50,38,52,52,27,38,51,51,43,37,66,68,47,37,66,58,34,36,73,72,43,48,18,28,64,75,78,78,77,77,127